Protein AF-A0A0C9UKP5-F1 (afdb_monomer_lite)

pLDDT: mean 80.02, std 19.42, range [29.5, 98.31]

Sequence (280 aa):
MIIPETIRKKFIAGWREHIPLTYLTDQNCARTAVDPEANHDLLTVSSSAGLITTTSKPLSAEGEANLSFREWCEAWKRLLRLIQDYSPAEYDIWSRHHNRIRDAEDCTTKWSLWLAYDIEIRRRSCTEPLDPSIFQVNIWNDLQPDFLIRQAMERLRSQYTSAPSSSSTLKRRHSPERRDLPNKRPREYTTSDEAERFRCFLCAGSNHSGRYCRNTKLSNGKPTYLRFAGPNKYADPQGRRYCFSFNGNGCQIKYGTCRQGLHKCSLCGGEHTAQVCKDF

Secondary structure (DSSP, 8-state):
----HHHHHHHHT-S-S---GGGGSHHHHHHHHH-GGGG-------TTSS----PPPPPP-TTGGG--HHHHHHHHHHHHHHHHHH-GGGHHHHHHHHHHHHT-TTTTTTHHHHHHHHHHHHHHHTTS---TTS--HHHHHHHHHHHHHHHHHHHHHHHHHT------------------------------S-------TTT--SSS-GGG---SB-TTSPBPSSEE-STT-EE-TT--BB-HHHHTT--S--SSEETTEE-S-TTT-SSS-TTT----

Foldseek 3Di:
DAAQPVVLVCLQVPVQAFDQLVSQFPVNRVVCVVPVPVPDADQDQDPPPPDRDRDGDDDDNPCSLVDDPVRSVSSLVVVLVSCCVRPVVCNVQSVLLVCCLVVPPCCVVQVSLSSQLVSVQSRCVSPDVDGSNDDPVVSSVVSVVVSVVVVVVVVVVVVVVPDDPPPDPDDDDDDDDDDDDDDPDDPPPDPDDDPLQPAALFARHRPDHVQPDPDQHHPVGHGGQWDDPDRSFTAGPVRFFEQVCLLNVNDPDQAAADPRGHNARRRPRHSHHSSPDPRD

Organism: Sphaerobolus stellatus (strain SS14) (NCBI:txid990650)

Structure (mmCIF, N/CA/C/O backbone):
data_AF-A0A0C9UKP5-F1
#
_entry.id   AF-A0A0C9UKP5-F1
#
loop_
_atom_site.group_PDB
_atom_site.id
_atom_site.type_symbol
_atom_site.label_atom_id
_atom_site.label_alt_id
_atom_site.label_comp_id
_atom_site.label_asym_id
_atom_site.label_entity_id
_atom_site.label_seq_id
_atom_site.pdbx_PDB_ins_code
_atom_site.Cartn_x
_atom_site.Cartn_y
_atom_site.Cartn_z
_atom_site.occupancy
_atom_site.B_iso_or_equiv
_atom_site.auth_seq_id
_atom_site.auth_comp_id
_atom_site.auth_asym_id
_atom_site.auth_atom_id
_atom_site.pdbx_PDB_model_num
ATOM 1 N N . MET A 1 1 ? -0.309 2.041 26.012 1.00 64.38 1 MET A N 1
ATOM 2 C CA . MET A 1 1 ? -0.108 2.344 24.578 1.00 64.38 1 MET A CA 1
ATOM 3 C C . MET A 1 1 ? -1.337 3.084 24.091 1.00 64.38 1 MET A C 1
ATOM 5 O O . MET A 1 1 ? -2.424 2.532 24.188 1.00 64.38 1 MET A O 1
ATOM 9 N N . ILE A 1 2 ? -1.185 4.338 23.672 1.00 83.88 2 ILE A N 1
ATOM 10 C CA . ILE A 1 2 ? -2.310 5.178 23.248 1.00 83.88 2 ILE A CA 1
ATOM 11 C C . ILE A 1 2 ? -2.589 4.893 21.770 1.00 83.88 2 ILE A C 1
ATOM 13 O O . ILE A 1 2 ? -1.658 4.832 20.968 1.00 83.88 2 ILE A O 1
ATOM 17 N N . ILE A 1 3 ? -3.862 4.685 21.447 1.00 87.50 3 ILE A N 1
ATOM 18 C CA . ILE A 1 3 ? -4.395 4.589 20.083 1.00 87.50 3 ILE A CA 1
ATOM 19 C C . ILE A 1 3 ? -5.492 5.658 19.974 1.00 87.50 3 ILE A C 1
ATOM 21 O O . ILE A 1 3 ? -6.251 5.795 20.940 1.00 87.50 3 ILE A O 1
ATOM 25 N N . PRO A 1 4 ? -5.595 6.416 18.871 1.00 87.19 4 PRO A N 1
ATOM 26 C CA . PRO A 1 4 ? -6.672 7.385 18.690 1.00 87.19 4 PRO A CA 1
ATOM 27 C C . PRO A 1 4 ? -8.065 6.741 18.738 1.00 87.19 4 PRO A C 1
ATOM 29 O O . PRO A 1 4 ? -8.290 5.669 18.172 1.00 87.19 4 PRO A O 1
ATOM 32 N N . GLU A 1 5 ? -9.019 7.414 19.383 1.00 85.06 5 GLU A N 1
ATOM 33 C CA . GLU A 1 5 ? -10.386 6.902 19.547 1.00 85.06 5 GLU A CA 1
ATOM 34 C C . GLU A 1 5 ? -11.126 6.754 18.211 1.00 85.06 5 GLU A C 1
ATOM 36 O O . GLU A 1 5 ? -11.880 5.804 18.012 1.00 85.06 5 GLU A O 1
ATOM 41 N N . THR A 1 6 ? -10.856 7.644 17.255 1.00 85.00 6 THR A N 1
ATOM 42 C CA . THR A 1 6 ? -11.395 7.570 15.889 1.00 85.00 6 THR A CA 1
ATOM 43 C C . THR A 1 6 ? -11.025 6.260 15.197 1.00 85.00 6 THR A C 1
ATOM 45 O O . THR A 1 6 ? -11.869 5.640 14.554 1.00 85.00 6 THR A O 1
ATOM 48 N N . ILE A 1 7 ? -9.790 5.791 15.386 1.00 89.81 7 ILE A N 1
ATOM 49 C CA . ILE A 1 7 ? -9.319 4.527 14.818 1.00 89.81 7 ILE A CA 1
ATOM 50 C C . ILE A 1 7 ? -9.954 3.334 15.537 1.00 89.81 7 ILE A C 1
ATOM 52 O O . ILE A 1 7 ? -10.409 2.402 14.876 1.00 89.81 7 ILE A O 1
ATOM 56 N N . ARG A 1 8 ? -10.065 3.377 16.874 1.00 90.25 8 ARG A N 1
ATOM 57 C CA . ARG A 1 8 ? -10.775 2.331 17.634 1.00 90.25 8 ARG A CA 1
ATOM 58 C C . ARG A 1 8 ? -12.219 2.171 17.167 1.00 90.25 8 ARG A C 1
ATOM 60 O O . ARG A 1 8 ? -12.642 1.050 16.906 1.00 90.25 8 ARG A O 1
ATOM 67 N N . LYS A 1 9 ? -12.951 3.273 16.979 1.00 88.88 9 LYS A N 1
ATOM 68 C CA . LYS A 1 9 ? -14.336 3.249 16.478 1.00 88.88 9 LYS A CA 1
ATOM 69 C C . LYS A 1 9 ? -14.462 2.575 15.109 1.00 88.88 9 LYS A C 1
ATOM 71 O O . LYS A 1 9 ? -15.404 1.816 14.904 1.00 88.88 9 LYS A O 1
ATOM 76 N N . LYS A 1 10 ? -13.503 2.795 14.201 1.00 89.69 10 LYS A N 1
ATOM 77 C CA . LYS A 1 10 ? -13.474 2.130 12.885 1.00 89.69 10 LYS A CA 1
ATOM 78 C C . LYS A 1 10 ? -13.254 0.616 12.998 1.00 89.69 10 LYS A C 1
ATOM 80 O O . LYS A 1 10 ? -13.884 -0.136 12.265 1.00 89.69 10 LYS A O 1
ATOM 85 N N . PHE A 1 11 ? -12.435 0.155 13.948 1.00 92.50 11 PHE A N 1
ATOM 86 C CA . PHE A 1 11 ? -12.277 -1.280 14.230 1.00 92.50 11 PHE A CA 1
ATOM 87 C C . PHE A 1 11 ? -13.524 -1.897 14.877 1.00 92.50 11 PHE A C 1
ATOM 89 O O . PHE A 1 11 ? -13.948 -2.974 14.467 1.00 92.50 11 PHE A O 1
ATOM 96 N N . ILE A 1 12 ? -14.156 -1.195 15.825 1.00 89.94 12 ILE A N 1
ATOM 97 C CA . ILE A 1 12 ? -15.410 -1.632 16.466 1.00 89.94 12 ILE A CA 1
ATOM 98 C C . ILE A 1 12 ? -16.537 -1.790 15.434 1.00 89.94 12 ILE A C 1
ATOM 100 O O . ILE A 1 12 ? -17.318 -2.733 15.514 1.00 89.94 12 ILE A O 1
ATOM 104 N N . ALA A 1 13 ? -16.604 -0.904 14.436 1.00 88.38 13 ALA A N 1
ATOM 105 C CA . ALA A 1 13 ? -17.580 -0.976 13.344 1.00 88.38 13 ALA A CA 1
ATOM 106 C C . ALA A 1 13 ? -17.302 -2.103 12.320 1.00 88.38 13 ALA A C 1
ATOM 108 O O . ALA A 1 13 ? -18.054 -2.272 11.356 1.00 88.38 13 ALA A O 1
ATOM 109 N N . GLY A 1 14 ? -16.235 -2.880 12.523 1.00 87.38 14 GLY A N 1
ATOM 110 C CA . GLY A 1 14 ? -15.692 -3.817 11.553 1.00 87.38 14 GLY A CA 1
ATOM 111 C C . GLY A 1 14 ? -14.749 -3.093 10.599 1.00 87.38 14 GLY A C 1
ATOM 112 O O . GLY A 1 14 ? -15.161 -2.201 9.858 1.00 87.38 14 GLY A O 1
ATOM 113 N N . TRP A 1 15 ? -13.476 -3.488 10.613 1.00 90.12 15 TRP A N 1
ATOM 114 C CA . TRP A 1 15 ? -12.423 -2.897 9.791 1.00 90.12 15 TRP A CA 1
ATOM 115 C C . TRP A 1 15 ? -12.701 -3.104 8.290 1.00 90.12 15 TRP A C 1
ATOM 117 O O . TRP A 1 15 ? -12.369 -4.129 7.705 1.00 90.12 15 TRP A O 1
ATOM 127 N N . ARG A 1 16 ? -13.364 -2.119 7.674 1.00 88.00 16 ARG A N 1
ATOM 128 C CA . ARG A 1 16 ? -13.861 -2.159 6.282 1.00 88.00 16 ARG A CA 1
ATOM 129 C C . ARG A 1 16 ? -13.244 -1.100 5.376 1.00 88.00 16 ARG A C 1
ATOM 131 O O . ARG A 1 16 ? -13.580 -1.014 4.201 1.00 88.00 16 ARG A O 1
ATOM 138 N N . GLU A 1 17 ? -12.369 -0.268 5.919 1.00 90.56 17 GLU A N 1
ATOM 139 C CA . GLU A 1 17 ? -11.703 0.795 5.179 1.00 90.56 17 GLU A CA 1
ATOM 140 C C . GLU A 1 17 ? -10.215 0.836 5.510 1.00 90.56 17 GLU A C 1
ATOM 142 O O . GLU A 1 17 ? -9.776 0.414 6.584 1.00 90.56 17 GLU A O 1
ATOM 147 N N . HIS A 1 18 ? -9.437 1.367 4.569 1.00 93.06 18 HIS A N 1
ATOM 148 C CA . HIS A 1 18 ? -8.004 1.536 4.752 1.00 93.06 18 HIS A CA 1
ATOM 149 C C . HIS A 1 18 ? -7.730 2.513 5.894 1.00 93.06 18 HIS A C 1
ATOM 151 O O . HIS A 1 18 ? -8.194 3.653 5.872 1.00 93.06 18 HIS A O 1
ATOM 157 N N . ILE A 1 19 ? -6.937 2.072 6.868 1.00 93.44 19 ILE A N 1
ATOM 158 C CA . ILE A 1 19 ? -6.460 2.906 7.970 1.00 93.44 19 ILE A CA 1
ATOM 159 C C . ILE A 1 19 ? -4.976 3.187 7.722 1.00 93.44 19 ILE A C 1
ATOM 161 O O . ILE A 1 19 ? -4.162 2.262 7.835 1.00 93.44 19 ILE A O 1
ATOM 165 N N . PRO A 1 20 ? -4.603 4.435 7.382 1.00 94.94 20 PRO A N 1
ATOM 166 C CA . PRO A 1 20 ? -3.211 4.790 7.168 1.00 94.94 20 PRO A CA 1
ATOM 167 C C . PRO A 1 20 ? -2.385 4.628 8.448 1.00 94.94 20 PRO A C 1
ATOM 169 O O . PRO A 1 20 ? -2.780 5.090 9.523 1.00 94.94 20 PRO A O 1
ATOM 172 N N . LEU A 1 21 ? -1.207 4.011 8.340 1.00 96.69 21 LEU A N 1
ATOM 173 C CA . LEU A 1 21 ? -0.323 3.769 9.488 1.00 96.69 21 LEU A CA 1
ATOM 174 C C . LEU A 1 21 ? 0.214 5.055 10.121 1.00 96.69 21 LEU A C 1
ATOM 176 O O . LEU A 1 21 ? 0.589 5.040 11.290 1.00 96.69 21 LEU A O 1
ATOM 180 N N . THR A 1 22 ? 0.194 6.174 9.394 1.00 94.69 22 THR A N 1
ATOM 181 C CA . THR A 1 22 ? 0.531 7.507 9.920 1.00 94.69 22 THR A CA 1
ATOM 182 C C . THR A 1 22 ? -0.290 7.862 11.156 1.00 94.69 22 THR A C 1
ATOM 184 O O . THR A 1 22 ? 0.234 8.498 12.066 1.00 94.69 22 THR A O 1
ATOM 187 N N . TYR A 1 23 ? -1.540 7.391 11.252 1.00 92.69 23 TYR A N 1
ATOM 188 C CA . TYR A 1 23 ? -2.383 7.621 12.426 1.00 92.69 23 TYR A CA 1
ATOM 189 C C . TYR A 1 23 ? -1.969 6.798 13.653 1.00 92.69 23 TYR A C 1
ATOM 191 O O . TYR A 1 23 ? -2.356 7.129 14.775 1.00 92.69 23 TYR A O 1
ATOM 199 N N . LEU A 1 24 ? -1.178 5.745 13.445 1.00 94.81 24 LEU A N 1
ATOM 200 C CA . LEU A 1 24 ? -0.725 4.800 14.462 1.00 94.81 24 LEU A CA 1
ATOM 201 C C . LEU A 1 24 ? 0.759 4.978 14.823 1.00 94.81 24 LEU A C 1
ATOM 203 O O . LEU A 1 24 ? 1.286 4.212 15.624 1.00 94.81 24 LEU A O 1
ATOM 207 N N . THR A 1 25 ? 1.447 5.985 14.289 1.00 95.19 25 THR A N 1
ATOM 208 C CA . THR A 1 25 ? 2.818 6.297 14.719 1.00 95.19 25 THR A CA 1
ATOM 209 C C . THR A 1 25 ? 2.839 6.855 16.141 1.00 95.19 25 THR A C 1
ATOM 211 O O . THR A 1 25 ? 1.837 7.388 16.634 1.00 95.19 25 THR A O 1
ATOM 214 N N . ASP A 1 26 ? 3.992 6.769 16.809 1.00 93.75 26 ASP A N 1
ATOM 215 C CA . ASP A 1 26 ? 4.182 7.350 18.143 1.00 93.75 26 ASP A CA 1
ATOM 216 C C . ASP A 1 26 ? 3.868 8.852 18.142 1.00 93.75 26 ASP A C 1
ATOM 218 O O . ASP A 1 26 ? 3.119 9.327 18.998 1.00 93.75 26 ASP A O 1
ATOM 222 N N . GLN A 1 27 ? 4.364 9.578 17.134 1.00 90.69 27 GLN A N 1
ATOM 223 C CA . GLN A 1 27 ? 4.155 11.017 16.986 1.00 90.69 27 GLN A CA 1
ATOM 224 C C . GLN A 1 27 ? 2.669 11.378 16.868 1.00 90.69 27 GLN A C 1
ATOM 226 O O . GLN A 1 27 ? 2.197 12.270 17.578 1.00 90.69 27 GLN A O 1
ATOM 231 N N . ASN A 1 28 ? 1.904 10.691 16.010 1.00 89.75 28 ASN A N 1
ATOM 232 C CA . ASN A 1 28 ? 0.486 11.010 15.849 1.00 89.75 28 ASN A CA 1
ATOM 233 C C . ASN A 1 28 ? -0.340 10.607 17.080 1.00 89.75 28 ASN A C 1
ATOM 235 O O . ASN A 1 28 ? -1.223 11.355 17.508 1.00 89.75 28 ASN A O 1
ATOM 239 N N . CYS A 1 29 ? -0.036 9.454 17.683 1.00 89.69 29 CYS A N 1
ATOM 240 C CA . CYS A 1 29 ? -0.690 9.017 18.915 1.00 89.69 29 CYS A CA 1
ATOM 241 C C . CYS A 1 29 ? -0.446 10.001 20.068 1.00 89.69 29 CYS A C 1
ATOM 243 O O . CYS A 1 29 ? -1.384 10.323 20.794 1.00 89.69 29 CYS A O 1
ATOM 245 N N . ALA A 1 30 ? 0.784 10.503 20.218 1.00 88.56 30 ALA A N 1
ATOM 246 C CA . ALA A 1 30 ? 1.122 11.501 21.228 1.00 88.56 30 ALA A CA 1
ATOM 247 C C . ALA A 1 30 ? 0.401 12.831 20.969 1.00 88.56 30 ALA A C 1
ATOM 249 O O . ALA A 1 30 ? -0.201 13.383 21.886 1.00 88.56 30 ALA A O 1
ATOM 250 N N . ARG A 1 31 ? 0.373 13.302 19.713 1.00 85.44 31 ARG A N 1
ATOM 251 C CA . ARG A 1 31 ? -0.353 14.524 19.332 1.00 85.44 31 ARG A CA 1
ATOM 252 C C . ARG A 1 31 ? -1.839 14.436 19.681 1.00 85.44 31 ARG A C 1
ATOM 254 O O . ARG A 1 31 ? -2.371 15.358 20.279 1.00 85.44 31 ARG A O 1
ATOM 261 N N . THR A 1 32 ? -2.478 13.309 19.373 1.00 82.56 32 THR A N 1
ATOM 262 C CA . THR A 1 32 ? -3.913 13.099 19.650 1.00 82.56 32 THR A CA 1
ATOM 263 C C . THR A 1 32 ? -4.219 12.972 21.143 1.00 82.56 32 THR A C 1
ATOM 265 O O . THR A 1 32 ? -5.337 13.232 21.571 1.00 82.56 32 THR A O 1
ATOM 268 N N . ALA A 1 33 ? -3.248 12.530 21.945 1.00 80.19 33 ALA A N 1
ATOM 269 C CA . ALA A 1 33 ? -3.410 12.459 23.394 1.00 80.19 33 ALA A CA 1
ATOM 270 C C . ALA A 1 33 ? -3.423 13.851 24.041 1.00 80.19 33 ALA A C 1
ATOM 272 O O . ALA A 1 33 ? -4.090 14.040 25.053 1.00 80.19 33 ALA A O 1
ATOM 273 N N . VAL A 1 34 ? -2.672 14.798 23.467 1.00 79.75 34 VAL A N 1
ATOM 274 C CA . VAL A 1 34 ? -2.590 16.189 23.939 1.00 79.75 34 VAL A CA 1
ATOM 275 C C . VAL A 1 34 ? -3.737 17.026 23.381 1.00 79.75 34 VAL A C 1
ATOM 277 O O . VAL A 1 34 ? -4.311 17.832 24.105 1.00 79.75 34 VAL A O 1
ATOM 280 N N . ASP A 1 35 ? -4.083 16.810 22.115 1.00 74.81 35 ASP A N 1
ATOM 281 C CA . ASP A 1 35 ? -5.159 17.502 21.418 1.00 74.81 35 ASP A CA 1
ATOM 282 C C . ASP A 1 35 ? -6.070 16.475 20.719 1.00 74.81 35 ASP A C 1
ATOM 284 O O . ASP A 1 35 ? -5.790 16.042 19.593 1.00 74.81 35 ASP A O 1
ATOM 288 N N . PRO A 1 36 ? -7.156 16.046 21.386 1.00 66.62 36 PRO A N 1
ATOM 289 C CA . PRO A 1 36 ? -8.135 15.143 20.794 1.00 66.62 36 PRO A CA 1
ATOM 290 C C . PRO A 1 36 ? -8.799 15.726 19.535 1.00 66.62 36 PRO A C 1
ATOM 292 O O . PRO A 1 36 ? -9.174 14.959 18.645 1.00 66.62 36 PRO A O 1
ATOM 295 N N . GLU A 1 37 ? -8.908 17.059 19.430 1.00 64.25 37 GLU A N 1
ATOM 296 C CA . GLU A 1 37 ? -9.522 17.791 18.310 1.00 64.25 37 GLU A CA 1
ATOM 297 C C . GLU A 1 37 ? -8.652 17.824 17.057 1.00 64.25 37 GLU A C 1
ATOM 299 O O . GLU A 1 37 ? -9.192 17.848 15.950 1.00 64.25 37 GLU A O 1
ATOM 304 N N . ALA A 1 38 ? -7.335 17.649 17.188 1.00 60.69 38 ALA A N 1
ATOM 305 C CA . ALA A 1 38 ? -6.414 17.542 16.053 1.00 60.69 38 ALA A CA 1
ATOM 306 C C . ALA A 1 38 ? -6.739 16.388 15.078 1.00 60.69 38 ALA A C 1
ATOM 308 O O . ALA A 1 38 ? -6.240 16.383 13.952 1.00 60.69 38 ALA A O 1
ATOM 309 N N . ASN A 1 39 ? -7.549 15.407 15.498 1.00 56.44 39 ASN A N 1
ATOM 310 C CA . ASN A 1 39 ? -8.034 14.300 14.665 1.00 56.44 39 ASN A CA 1
ATOM 311 C C . ASN A 1 39 ? -9.569 14.209 14.600 1.00 56.44 39 ASN A C 1
ATOM 313 O O . ASN A 1 39 ? -10.093 13.205 14.106 1.00 56.44 39 ASN A O 1
ATOM 317 N N . HIS A 1 40 ? -10.297 15.220 15.087 1.00 52.06 40 HIS A N 1
ATOM 318 C CA . HIS A 1 40 ? -11.747 15.250 14.957 1.00 52.06 40 HIS A CA 1
ATOM 319 C C . HIS A 1 40 ? -12.132 15.548 13.501 1.00 52.06 40 HIS A C 1
ATOM 321 O O . HIS A 1 40 ? -11.872 16.618 12.952 1.00 52.06 40 HIS A O 1
ATOM 327 N N . ASP A 1 41 ? -12.761 14.551 12.877 1.00 49.09 41 ASP A N 1
ATOM 328 C CA . ASP A 1 41 ? -13.491 14.689 11.624 1.00 49.09 41 ASP A CA 1
ATOM 329 C C . ASP A 1 41 ? -14.396 15.925 11.683 1.00 49.09 41 ASP A C 1
ATOM 331 O O . ASP A 1 41 ? -15.256 16.046 12.558 1.00 49.09 41 ASP A O 1
ATOM 335 N N . LEU A 1 42 ? -14.212 16.828 10.719 1.00 47.81 42 LEU A N 1
ATOM 336 C CA . LEU A 1 42 ? -15.143 17.911 10.432 1.00 47.81 42 LEU A CA 1
ATOM 337 C C . LEU A 1 42 ? -16.532 17.307 10.199 1.00 47.81 42 LEU A C 1
ATO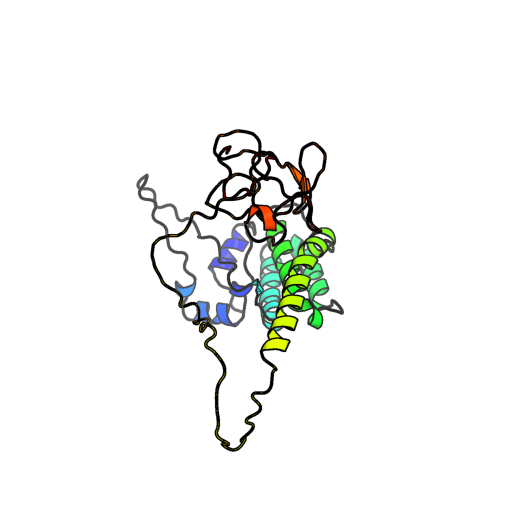M 339 O O . LEU A 1 42 ? -16.782 16.678 9.167 1.00 47.81 42 LEU A O 1
ATOM 343 N N . LEU A 1 43 ? -17.430 17.518 11.162 1.00 45.72 43 LEU A N 1
ATOM 344 C CA . LEU A 1 43 ? -18.862 17.302 11.004 1.00 45.72 43 LEU A CA 1
ATOM 345 C C . LEU A 1 43 ? -19.319 18.092 9.775 1.00 45.72 43 LEU A C 1
ATOM 347 O O . LEU A 1 43 ? -19.345 19.321 9.786 1.00 45.72 43 LEU A O 1
ATOM 351 N N . THR A 1 44 ? -19.659 17.398 8.694 1.00 42.38 44 THR A N 1
ATOM 352 C CA . THR A 1 44 ? -20.279 18.040 7.535 1.00 42.38 44 THR A CA 1
ATOM 353 C C . THR A 1 44 ? -21.785 18.000 7.731 1.00 42.38 44 THR A C 1
ATOM 355 O O . THR A 1 44 ? -22.425 16.961 7.609 1.00 42.38 44 THR A O 1
ATOM 358 N N . VAL A 1 45 ? -22.361 19.149 8.083 1.00 43.91 45 VAL A N 1
ATOM 359 C CA . VAL A 1 45 ? -23.813 19.323 8.146 1.00 43.91 45 VAL A CA 1
ATOM 360 C C . VAL A 1 45 ? -24.330 19.423 6.712 1.00 43.91 45 VAL A C 1
ATOM 362 O O . VAL A 1 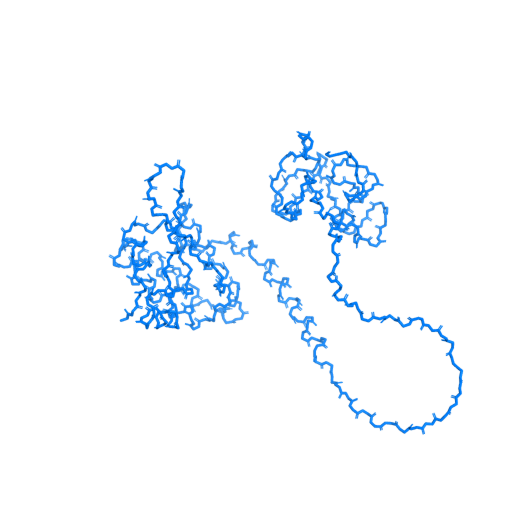45 ? -24.067 20.403 6.020 1.00 43.91 45 VAL A O 1
ATOM 365 N N . SER A 1 46 ? -25.052 18.405 6.245 1.00 43.06 46 SER A N 1
ATOM 366 C CA . SER A 1 46 ? -25.760 18.483 4.966 1.00 43.06 46 SER A CA 1
ATOM 367 C C . SER A 1 46 ? -27.116 19.160 5.186 1.00 43.06 46 SER A C 1
ATOM 369 O O . SER A 1 46 ? -28.012 18.593 5.807 1.00 43.06 46 SER A O 1
ATOM 371 N N . SER A 1 47 ? -27.279 20.395 4.703 1.00 46.75 47 SER A N 1
ATOM 372 C CA . SER A 1 47 ? -28.506 21.195 4.882 1.00 46.75 47 SER A CA 1
ATOM 373 C C . SER A 1 47 ? -29.697 20.747 4.020 1.00 46.75 47 SER A C 1
ATOM 375 O O . SER A 1 47 ? -30.709 21.438 3.982 1.00 46.75 47 SER A O 1
ATOM 377 N N . SER A 1 48 ? -29.620 19.613 3.319 1.00 47.09 48 SER A N 1
ATOM 378 C CA . SER A 1 48 ? -30.622 19.215 2.321 1.00 47.09 48 SER A CA 1
ATOM 379 C C . SER A 1 48 ? -31.871 18.508 2.870 1.00 47.09 48 SER A C 1
ATOM 381 O O . SER A 1 48 ? -32.776 18.234 2.089 1.00 47.09 48 SER A O 1
ATOM 383 N N . ALA A 1 49 ? -31.989 18.245 4.178 1.00 52.09 49 ALA A N 1
ATOM 384 C CA . ALA A 1 49 ? -33.198 17.610 4.733 1.00 52.09 49 ALA A CA 1
ATOM 385 C C . ALA A 1 49 ? -33.484 17.892 6.224 1.00 52.09 49 ALA A C 1
ATOM 387 O O . ALA A 1 49 ? -34.304 17.205 6.826 1.00 52.09 49 ALA A O 1
ATOM 388 N N . GLY A 1 50 ? -32.788 18.839 6.865 1.00 49.72 50 GLY A N 1
ATOM 389 C CA . GLY A 1 50 ? -32.906 19.043 8.321 1.00 49.72 50 GLY A CA 1
ATOM 390 C C . GLY A 1 50 ? -32.401 17.862 9.171 1.00 49.72 50 GLY A C 1
ATOM 391 O O . GLY A 1 50 ? -32.594 17.854 10.384 1.00 49.72 50 GLY A O 1
ATOM 392 N N . LEU A 1 51 ? -31.737 16.878 8.553 1.00 46.56 51 LEU A N 1
ATOM 393 C CA . LEU A 1 51 ? -31.188 15.698 9.212 1.00 46.56 51 LEU A CA 1
ATOM 394 C C . LEU A 1 51 ? -29.668 15.848 9.356 1.00 46.56 51 LEU A C 1
ATOM 396 O O . LEU A 1 51 ? -28.927 15.787 8.373 1.00 46.56 51 LEU A O 1
ATOM 400 N N . ILE A 1 52 ? -29.193 16.038 10.589 1.00 51.56 52 ILE A N 1
ATOM 401 C CA . ILE A 1 52 ? -27.760 16.017 10.900 1.00 51.56 52 ILE A CA 1
ATOM 402 C C . ILE A 1 52 ? -27.276 14.579 10.701 1.00 51.56 52 ILE A C 1
ATOM 404 O O . ILE A 1 52 ? -27.523 13.711 11.533 1.00 51.56 52 ILE A O 1
ATOM 408 N N . THR A 1 53 ? -26.616 14.317 9.574 1.00 44.97 53 THR A N 1
ATOM 409 C CA . THR A 1 53 ? -26.017 13.009 9.298 1.00 44.97 53 THR A CA 1
ATOM 410 C C . THR A 1 53 ? -24.523 13.099 9.570 1.00 44.97 53 THR A C 1
ATOM 412 O O . THR A 1 53 ? -23.798 13.802 8.872 1.00 44.97 53 THR A O 1
ATOM 415 N N . THR A 1 54 ? -24.056 12.403 10.603 1.00 48.09 54 THR A N 1
ATOM 416 C CA . THR A 1 54 ? -22.639 12.359 10.977 1.00 48.09 54 THR A CA 1
ATOM 417 C C . THR A 1 54 ? -21.895 11.386 10.064 1.00 48.09 54 THR A C 1
ATOM 419 O O . THR A 1 54 ? -21.767 10.205 10.378 1.00 48.09 54 THR A O 1
ATOM 422 N N . THR A 1 55 ? -21.414 11.849 8.912 1.00 48.78 55 THR A N 1
ATOM 423 C CA . THR A 1 55 ? -20.518 11.051 8.060 1.00 48.78 55 THR A CA 1
ATOM 424 C C . THR A 1 55 ? -19.061 11.282 8.458 1.00 48.78 55 THR A C 1
ATOM 426 O O . THR A 1 55 ? -18.562 12.399 8.341 1.00 48.78 55 THR A O 1
ATOM 429 N N . SER A 1 56 ? -18.380 10.229 8.929 1.00 58.50 56 SER A N 1
ATOM 430 C CA . SER A 1 56 ? -16.925 10.238 9.162 1.00 58.50 56 SER A CA 1
ATOM 431 C C . SER A 1 56 ? -16.197 10.483 7.840 1.00 58.50 56 SER A C 1
ATOM 433 O O . SER A 1 56 ? -16.526 9.868 6.822 1.00 58.50 56 SER A O 1
ATOM 435 N N . LYS A 1 57 ? -15.228 11.401 7.838 1.00 65.56 57 LYS A N 1
ATOM 436 C CA . LYS A 1 57 ? -14.420 11.705 6.655 1.00 65.56 57 LYS A CA 1
ATOM 437 C C . LYS A 1 57 ? -13.435 10.546 6.427 1.00 65.56 57 LYS A C 1
ATOM 439 O O . LYS A 1 57 ? -12.953 9.948 7.392 1.00 65.56 57 LYS A O 1
ATOM 444 N N . PRO A 1 58 ? -13.105 10.204 5.169 1.00 69.62 58 PRO A N 1
ATOM 445 C CA . PRO A 1 58 ? -12.030 9.257 4.900 1.00 69.62 58 PRO A CA 1
ATOM 446 C C . PRO A 1 58 ? -10.705 9.768 5.484 1.00 69.62 58 PRO A C 1
ATOM 448 O O . PRO A 1 58 ? -10.363 10.946 5.339 1.00 69.62 58 PRO A O 1
ATOM 451 N N . LEU A 1 59 ? -9.961 8.869 6.132 1.00 79.81 59 LEU A N 1
ATOM 452 C CA . LEU A 1 59 ? -8.642 9.164 6.693 1.00 79.81 59 LEU A CA 1
ATOM 453 C C . LEU A 1 59 ? -7.666 9.543 5.574 1.00 79.81 59 LEU A C 1
ATOM 455 O O . LEU A 1 59 ? -7.633 8.901 4.522 1.00 79.81 59 LEU A O 1
ATOM 459 N N . SER A 1 60 ? -6.848 10.573 5.799 1.00 82.81 60 SER A N 1
ATOM 460 C CA . SER A 1 60 ? -5.866 10.998 4.800 1.00 82.81 60 SER A CA 1
ATOM 461 C C . SER A 1 60 ? -4.716 9.996 4.726 1.00 82.81 60 SER A C 1
ATOM 463 O O . SER A 1 60 ? -4.030 9.760 5.716 1.00 82.81 60 SER A O 1
ATOM 465 N N . ALA A 1 61 ? -4.457 9.445 3.540 1.00 84.69 61 ALA A N 1
ATOM 466 C CA . ALA A 1 61 ? -3.279 8.608 3.285 1.00 84.69 61 ALA A CA 1
ATOM 467 C C . ALA A 1 61 ? -1.988 9.432 3.078 1.00 84.69 61 ALA A C 1
ATOM 469 O O . ALA A 1 61 ? -0.941 8.894 2.713 1.00 84.69 61 ALA A O 1
ATOM 470 N N . GLU A 1 62 ? -2.054 10.752 3.268 1.00 83.75 62 GLU A N 1
ATOM 471 C CA . GLU A 1 62 ? -0.912 11.642 3.099 1.00 83.75 62 GLU A CA 1
ATOM 472 C C . GLU A 1 62 ? 0.228 11.283 4.062 1.00 83.75 62 GLU A C 1
ATOM 474 O O . GLU A 1 62 ? 0.021 10.975 5.236 1.00 83.75 62 GLU A O 1
ATOM 479 N N . GLY A 1 63 ? 1.453 11.283 3.536 1.00 87.69 63 GLY A N 1
ATOM 480 C CA . GLY A 1 63 ? 2.657 10.940 4.291 1.00 87.69 63 GLY A CA 1
ATOM 481 C C . GLY A 1 63 ? 2.882 9.442 4.515 1.00 87.69 63 GLY A C 1
ATOM 482 O O . GLY A 1 63 ? 4.003 9.062 4.838 1.00 87.69 63 GLY A O 1
ATOM 483 N N . GLU A 1 64 ? 1.896 8.570 4.275 1.00 94.31 64 GLU A N 1
ATOM 484 C CA . GLU A 1 64 ? 2.039 7.130 4.543 1.00 94.31 64 GLU A CA 1
ATOM 485 C C . GLU A 1 64 ? 3.130 6.478 3.688 1.00 94.31 64 GLU A C 1
ATOM 487 O O . GLU A 1 64 ? 3.916 5.680 4.188 1.00 94.31 64 GLU A O 1
ATOM 492 N N . ALA A 1 65 ? 3.255 6.893 2.426 1.00 93.62 65 ALA A N 1
ATOM 493 C CA . ALA A 1 65 ? 4.307 6.425 1.521 1.00 93.62 65 ALA A CA 1
ATOM 494 C C . ALA A 1 65 ? 5.727 6.903 1.898 1.00 93.62 65 ALA A C 1
ATOM 496 O O . ALA A 1 65 ? 6.692 6.479 1.264 1.00 93.62 65 ALA A O 1
ATOM 497 N N . ASN A 1 66 ? 5.851 7.783 2.898 1.00 94.44 66 ASN A N 1
ATOM 498 C CA . ASN A 1 66 ? 7.115 8.352 3.367 1.00 94.44 66 ASN A CA 1
ATOM 499 C C . ASN A 1 66 ? 7.503 7.865 4.771 1.00 94.44 66 ASN A C 1
ATOM 501 O O . ASN A 1 66 ? 8.489 8.355 5.317 1.00 94.44 66 ASN A O 1
ATOM 505 N N . LEU A 1 67 ? 6.752 6.925 5.359 1.00 95.81 67 LEU A N 1
ATOM 506 C CA . LEU A 1 67 ? 7.095 6.357 6.661 1.00 95.81 67 LEU A CA 1
ATOM 507 C C . LEU A 1 67 ? 8.483 5.715 6.620 1.00 95.81 67 LEU A C 1
ATOM 509 O O . LEU A 1 67 ? 8.817 4.953 5.710 1.00 95.81 67 LEU A O 1
ATOM 513 N N . SER A 1 68 ? 9.290 5.981 7.638 1.00 96.94 68 SER A N 1
ATOM 514 C CA . SER A 1 68 ? 10.510 5.221 7.886 1.00 96.94 68 SER A CA 1
ATOM 515 C C . SER A 1 68 ? 10.180 3.797 8.347 1.00 96.94 68 SER A C 1
ATOM 517 O O . SER A 1 68 ? 9.104 3.524 8.883 1.00 96.94 68 SER A O 1
ATOM 519 N N . PHE A 1 69 ? 11.137 2.876 8.198 1.00 96.69 69 PHE A N 1
ATOM 520 C CA . PHE A 1 69 ? 11.004 1.502 8.699 1.00 96.69 69 PHE A CA 1
ATOM 521 C C . PHE A 1 69 ? 10.669 1.452 10.197 1.00 96.69 69 PHE A C 1
ATOM 523 O O . PHE A 1 69 ? 9.867 0.633 10.647 1.00 96.69 69 PHE A O 1
ATOM 530 N N . ARG A 1 70 ? 11.258 2.369 10.972 1.00 96.75 70 ARG A N 1
ATOM 531 C CA . ARG A 1 70 ? 11.007 2.493 12.406 1.00 96.75 70 ARG A CA 1
ATOM 532 C C . ARG A 1 70 ? 9.561 2.898 12.694 1.00 96.75 70 ARG A C 1
ATOM 534 O O . ARG A 1 70 ? 8.894 2.205 13.457 1.00 96.75 70 ARG A O 1
ATOM 541 N N . GLU A 1 71 ? 9.078 3.976 12.077 1.00 97.00 71 GLU A N 1
ATOM 542 C CA . GLU A 1 71 ? 7.698 4.448 12.270 1.00 97.00 71 GLU A CA 1
ATOM 543 C C . GLU A 1 71 ? 6.683 3.392 11.827 1.00 97.00 71 GLU A C 1
ATOM 545 O O . GLU A 1 71 ? 5.666 3.183 12.486 1.00 97.00 71 GLU A O 1
ATOM 550 N N . TRP A 1 72 ? 6.986 2.676 10.743 1.00 98.12 72 TRP A N 1
ATOM 551 C CA . TRP A 1 72 ? 6.181 1.551 10.285 1.00 98.12 72 TRP A CA 1
ATOM 552 C C . TRP A 1 72 ? 6.123 0.427 11.325 1.00 98.12 72 TRP A C 1
ATOM 554 O O . TRP A 1 72 ? 5.030 -0.041 11.633 1.00 98.12 72 TRP A O 1
ATOM 564 N N . CYS A 1 73 ? 7.249 0.042 11.938 1.00 96.88 73 CYS A N 1
ATOM 565 C CA . CYS A 1 73 ? 7.269 -0.967 13.004 1.00 96.88 73 CYS A CA 1
ATOM 566 C C . CYS A 1 73 ? 6.456 -0.527 14.236 1.00 96.88 73 CYS A C 1
ATOM 568 O O . CYS A 1 73 ? 5.739 -1.328 14.839 1.00 96.88 73 CYS A O 1
ATOM 570 N N . GLU A 1 74 ? 6.574 0.740 14.639 1.00 95.69 74 GLU A N 1
ATOM 571 C CA . GLU A 1 74 ? 5.811 1.324 15.753 1.00 95.69 74 GLU A CA 1
ATOM 572 C C . GLU A 1 74 ? 4.300 1.308 15.467 1.00 95.69 74 GLU A C 1
ATOM 574 O O . GLU A 1 74 ? 3.501 0.914 16.324 1.00 95.69 74 GLU A O 1
ATOM 579 N N . ALA A 1 75 ? 3.911 1.679 14.246 1.00 97.38 75 ALA A N 1
ATOM 580 C CA . ALA A 1 75 ? 2.526 1.672 13.797 1.00 97.38 75 ALA A CA 1
ATOM 581 C C . ALA A 1 75 ? 1.956 0.250 13.686 1.00 97.38 75 ALA A C 1
ATOM 583 O O . ALA A 1 75 ? 0.845 -0.009 14.154 1.00 97.38 75 ALA A O 1
ATOM 584 N N . TRP A 1 76 ? 2.731 -0.699 13.157 1.00 97.88 76 TRP A N 1
ATOM 585 C CA . TRP A 1 76 ? 2.323 -2.098 13.029 1.00 97.88 76 TRP A CA 1
ATOM 586 C C . TRP A 1 76 ? 2.098 -2.789 14.368 1.00 97.88 76 TRP A C 1
ATOM 588 O O . TRP A 1 76 ? 1.139 -3.544 14.507 1.00 97.88 76 TRP A O 1
ATOM 598 N N . LYS A 1 77 ? 2.905 -2.487 15.392 1.00 96.94 77 LYS A N 1
ATOM 599 C CA . LYS A 1 77 ? 2.660 -2.990 16.755 1.00 96.94 77 LYS A CA 1
ATOM 600 C C . LYS A 1 77 ? 1.275 -2.588 17.273 1.00 96.94 77 LYS A C 1
ATOM 602 O O . LYS A 1 77 ? 0.599 -3.393 17.911 1.00 96.94 77 LYS A O 1
ATOM 607 N N . ARG A 1 78 ? 0.835 -1.357 16.992 1.00 96.94 78 ARG A N 1
ATOM 608 C CA . ARG A 1 78 ? -0.513 -0.887 17.353 1.00 96.94 78 ARG A CA 1
ATOM 609 C C . ARG A 1 78 ? -1.590 -1.518 16.485 1.00 96.94 78 ARG A C 1
ATOM 611 O O . ARG A 1 78 ? -2.616 -1.922 17.025 1.00 96.94 78 ARG A O 1
ATOM 618 N N . LEU A 1 79 ? -1.349 -1.629 15.180 1.00 97.38 79 LEU A N 1
ATOM 619 C CA . LEU A 1 79 ? -2.288 -2.247 14.250 1.00 97.38 79 LEU A CA 1
ATOM 620 C C . LEU A 1 79 ? -2.552 -3.714 14.610 1.00 97.38 79 LEU A C 1
ATOM 622 O O . LEU A 1 79 ? -3.706 -4.105 14.733 1.00 97.38 79 LEU A O 1
ATOM 626 N N . LEU A 1 80 ? -1.509 -4.509 14.865 1.00 97.56 80 LEU A N 1
ATOM 627 C CA . LEU A 1 80 ? -1.660 -5.913 15.261 1.00 97.56 80 LEU A CA 1
ATOM 628 C C . LEU A 1 80 ? -2.437 -6.065 16.563 1.00 97.56 80 LEU A C 1
ATOM 630 O O . LEU A 1 80 ? -3.231 -6.990 16.680 1.00 97.56 80 LEU A O 1
ATOM 634 N N . ARG A 1 81 ? -2.259 -5.149 17.521 1.00 96.50 81 ARG A N 1
ATOM 635 C CA . ARG A 1 81 ? -3.064 -5.153 18.745 1.00 96.50 81 ARG A CA 1
ATOM 636 C C . ARG A 1 81 ? -4.537 -4.859 18.460 1.00 96.50 81 ARG A C 1
ATOM 638 O O . ARG A 1 81 ? -5.393 -5.544 18.995 1.00 96.50 81 ARG A O 1
ATOM 645 N N . LEU A 1 82 ? -4.838 -3.889 17.594 1.00 96.81 82 LEU A N 1
ATOM 646 C CA . LEU A 1 82 ? -6.220 -3.622 17.176 1.00 96.81 82 LEU A CA 1
ATOM 647 C C . LEU A 1 82 ? -6.848 -4.834 16.488 1.00 96.81 82 LEU A C 1
ATOM 649 O O . LEU A 1 82 ? -7.987 -5.183 16.779 1.00 96.81 82 LEU A O 1
ATOM 653 N N . ILE A 1 83 ? -6.098 -5.502 15.613 1.00 96.75 83 ILE A N 1
ATOM 654 C CA . ILE A 1 83 ? -6.559 -6.728 14.962 1.00 96.75 83 ILE A CA 1
ATOM 655 C C . ILE A 1 83 ? -6.788 -7.821 16.010 1.00 96.75 83 ILE A C 1
ATOM 657 O O . ILE A 1 83 ? -7.824 -8.468 15.986 1.00 96.75 83 ILE A O 1
ATOM 661 N N . GLN A 1 84 ? -5.879 -7.993 16.970 1.00 97.31 84 GLN A N 1
ATOM 662 C CA . GLN A 1 84 ? -6.035 -8.971 18.047 1.00 97.31 84 GLN A CA 1
ATOM 663 C C . GLN A 1 84 ? -7.293 -8.717 18.891 1.00 97.31 84 GLN A C 1
ATOM 665 O O . GLN A 1 84 ? -8.014 -9.660 19.204 1.00 97.31 84 GLN A O 1
ATOM 670 N N . ASP A 1 85 ? -7.563 -7.455 19.227 1.00 96.38 85 ASP A N 1
ATOM 671 C CA . ASP A 1 85 ? -8.667 -7.069 20.108 1.00 96.38 85 ASP A CA 1
ATOM 672 C C . ASP A 1 85 ? -10.037 -7.129 19.396 1.00 96.38 85 ASP A C 1
ATOM 674 O O . ASP A 1 85 ? -11.028 -7.525 20.007 1.00 96.38 85 ASP A O 1
ATOM 678 N N . TYR A 1 86 ? -10.116 -6.752 18.110 1.00 96.44 86 TYR A N 1
ATOM 679 C CA . TYR A 1 86 ? -11.394 -6.564 17.393 1.00 96.44 86 TYR A CA 1
ATOM 680 C C . TYR A 1 86 ? -11.622 -7.522 16.217 1.00 96.44 86 TYR A C 1
ATOM 682 O O . TYR A 1 86 ? -12.730 -7.613 15.690 1.00 96.44 86 TYR A O 1
ATOM 690 N N . SER A 1 87 ? -10.592 -8.219 15.748 1.00 94.88 87 SER A N 1
ATOM 691 C CA . SER A 1 87 ? -10.666 -9.159 14.621 1.00 94.88 87 SER A CA 1
ATOM 692 C C . SER A 1 87 ? -9.672 -10.316 14.810 1.00 94.88 87 SER A C 1
ATOM 694 O O . SER A 1 87 ? -8.820 -10.543 13.950 1.00 94.88 87 SER A O 1
ATOM 696 N N . PRO A 1 88 ? -9.747 -11.061 15.932 1.00 96.19 88 PRO A N 1
ATOM 697 C CA . PRO A 1 88 ? -8.715 -12.025 16.321 1.00 96.19 88 PRO A CA 1
ATOM 698 C C . PRO A 1 88 ? -8.479 -13.127 15.282 1.00 96.19 88 PRO A C 1
ATOM 700 O O . PRO A 1 88 ? -7.353 -13.596 15.144 1.00 96.19 88 PRO A O 1
ATOM 703 N N . ALA A 1 89 ? -9.504 -13.504 14.509 1.00 95.69 89 ALA A N 1
ATOM 704 C CA . ALA A 1 89 ? -9.382 -14.482 13.424 1.00 95.69 89 ALA A CA 1
ATOM 705 C C . ALA A 1 89 ? -8.407 -14.041 12.312 1.00 95.69 89 ALA A C 1
ATOM 707 O O . ALA A 1 89 ? -7.791 -14.880 11.661 1.00 95.69 89 ALA A O 1
ATOM 708 N N . GLU A 1 90 ? -8.228 -12.733 12.128 1.00 95.38 90 GLU A N 1
ATOM 709 C CA . GLU A 1 90 ? -7.348 -12.146 11.114 1.00 95.38 90 GLU A CA 1
ATOM 710 C C . GLU A 1 90 ? -5.912 -11.941 11.633 1.00 95.38 90 GLU A C 1
ATOM 712 O O . GLU A 1 90 ? -4.998 -11.640 10.861 1.00 95.38 90 GLU A O 1
ATOM 717 N N . TYR A 1 91 ? -5.678 -12.098 12.943 1.00 97.19 91 TYR A N 1
ATOM 718 C CA . TYR A 1 91 ? -4.402 -11.759 13.579 1.00 97.19 91 TYR A CA 1
ATOM 719 C C . TYR A 1 91 ? -3.220 -12.516 12.974 1.00 97.19 91 TYR A C 1
ATOM 721 O O . TYR A 1 91 ? -2.227 -11.901 12.582 1.00 97.19 91 TYR A O 1
ATOM 729 N N . ASP A 1 92 ? -3.326 -13.840 12.857 1.00 97.88 92 ASP A N 1
ATOM 730 C CA . ASP A 1 92 ? -2.229 -14.670 12.355 1.00 97.88 92 ASP A CA 1
ATOM 731 C C . ASP A 1 92 ? -1.872 -14.328 10.908 1.00 97.88 92 ASP A C 1
ATOM 733 O O . ASP A 1 92 ? -0.698 -14.329 10.526 1.00 97.88 92 ASP A O 1
ATOM 737 N N . ILE A 1 93 ? -2.884 -14.003 10.105 1.00 97.81 93 ILE A N 1
ATOM 738 C CA . ILE A 1 93 ? -2.737 -13.662 8.693 1.00 97.81 93 ILE A CA 1
ATOM 739 C C . ILE A 1 93 ? -1.951 -12.352 8.549 1.00 97.81 93 ILE A C 1
ATOM 741 O O . ILE A 1 93 ? -0.947 -12.296 7.829 1.00 97.81 93 ILE A O 1
ATOM 745 N N . TRP A 1 94 ? -2.341 -11.321 9.299 1.00 98.06 94 TRP A N 1
ATOM 746 C CA . TRP A 1 94 ? -1.663 -10.025 9.293 1.00 98.06 94 TRP A CA 1
ATOM 747 C C . TRP A 1 94 ? -0.298 -10.046 9.982 1.00 98.06 94 TRP A C 1
ATOM 749 O O . TRP A 1 94 ? 0.626 -9.368 9.534 1.00 98.06 94 TRP A O 1
ATOM 759 N N . SER A 1 95 ? -0.131 -10.861 11.024 1.00 98.19 95 SER A N 1
ATOM 760 C CA . SER A 1 95 ? 1.161 -11.080 11.680 1.00 98.19 95 SER A CA 1
ATOM 761 C C . SER A 1 95 ? 2.173 -11.696 10.708 1.00 98.19 95 SER A C 1
ATOM 763 O O . SER A 1 95 ? 3.306 -11.219 10.602 1.00 98.19 95 SER A O 1
ATOM 765 N N . ARG A 1 96 ? 1.757 -12.693 9.911 1.00 98.31 96 ARG A N 1
ATOM 766 C CA . ARG A 1 96 ? 2.595 -13.270 8.845 1.00 98.31 96 ARG A CA 1
ATOM 767 C C . ARG A 1 96 ? 2.966 -12.243 7.773 1.00 98.31 96 ARG A C 1
ATOM 769 O O . ARG A 1 96 ? 4.127 -12.207 7.366 1.00 98.31 96 ARG A O 1
ATOM 776 N N . HIS A 1 97 ? 2.024 -11.403 7.338 1.00 98.31 97 HIS A N 1
ATOM 777 C CA . HIS A 1 97 ? 2.295 -10.310 6.389 1.00 98.31 97 HIS A CA 1
ATOM 778 C C . HIS A 1 97 ? 3.346 -9.329 6.925 1.00 98.31 97 HIS A C 1
ATOM 780 O O . HIS A 1 97 ? 4.347 -9.071 6.258 1.00 98.31 97 HIS A O 1
ATOM 786 N N . HIS A 1 98 ? 3.164 -8.851 8.158 1.00 98.19 98 HIS A N 1
ATOM 787 C CA . HIS A 1 98 ? 4.116 -7.967 8.827 1.00 98.19 98 HIS A CA 1
ATOM 788 C C . HIS A 1 98 ? 5.512 -8.593 8.925 1.00 98.19 98 HIS A C 1
ATOM 790 O O . HIS A 1 98 ? 6.501 -7.967 8.542 1.00 98.19 98 HIS A O 1
ATOM 796 N N . ASN A 1 99 ? 5.602 -9.840 9.398 1.00 97.94 99 ASN A N 1
ATOM 797 C CA . ASN A 1 99 ? 6.886 -10.519 9.564 1.00 97.94 99 ASN A CA 1
ATOM 798 C C . ASN A 1 99 ? 7.595 -10.716 8.219 1.00 97.94 99 ASN A C 1
ATOM 800 O O . ASN A 1 99 ? 8.791 -10.474 8.136 1.00 97.94 99 ASN A O 1
ATOM 804 N N . ARG A 1 100 ? 6.865 -11.043 7.141 1.00 98.06 100 ARG A N 1
ATOM 805 C CA . ARG A 1 100 ? 7.446 -11.134 5.792 1.00 98.06 100 ARG A CA 1
ATOM 806 C C . ARG A 1 100 ? 8.151 -9.849 5.378 1.00 98.06 100 ARG A C 1
ATOM 808 O O . ARG A 1 100 ? 9.247 -9.918 4.840 1.00 98.06 100 ARG A O 1
ATOM 815 N N . ILE A 1 101 ? 7.513 -8.699 5.583 1.00 97.94 101 ILE A N 1
ATOM 816 C CA . ILE A 1 101 ? 8.092 -7.408 5.193 1.00 97.94 101 ILE A CA 1
ATOM 817 C C . ILE A 1 101 ? 9.286 -7.075 6.088 1.00 97.94 101 ILE A C 1
ATOM 819 O O . ILE A 1 101 ? 10.341 -6.680 5.594 1.00 97.94 101 ILE A O 1
ATOM 823 N N . ARG A 1 102 ? 9.123 -7.243 7.405 1.00 97.38 102 ARG A N 1
ATOM 824 C CA . ARG A 1 102 ? 10.164 -6.961 8.399 1.00 97.38 102 ARG A CA 1
ATOM 825 C C . ARG A 1 102 ? 11.425 -7.788 8.153 1.00 97.38 102 ARG A C 1
ATOM 827 O O . ARG A 1 102 ? 12.523 -7.252 8.252 1.00 97.38 102 ARG A O 1
ATOM 834 N N . ASP A 1 103 ? 11.246 -9.065 7.834 1.00 96.50 103 ASP A N 1
ATOM 835 C CA . ASP A 1 103 ? 12.321 -10.052 7.736 1.00 96.50 103 ASP A CA 1
ATOM 836 C C . ASP A 1 103 ? 12.820 -10.239 6.290 1.00 96.50 103 ASP A C 1
ATOM 838 O O . ASP A 1 103 ? 13.648 -11.112 6.033 1.00 96.50 103 ASP A O 1
ATOM 842 N N . ALA A 1 104 ? 12.339 -9.439 5.329 1.00 96.44 104 ALA A N 1
ATOM 843 C CA . ALA A 1 104 ? 12.801 -9.521 3.948 1.00 96.44 104 ALA A CA 1
ATOM 844 C C . ALA A 1 104 ? 14.277 -9.108 3.833 1.00 96.44 104 ALA A C 1
ATOM 846 O O . ALA A 1 104 ? 14.674 -8.036 4.293 1.00 96.44 104 ALA A O 1
ATOM 847 N N . GLU A 1 105 ? 15.082 -9.923 3.148 1.00 95.44 105 GLU A N 1
ATOM 848 C CA . GLU A 1 105 ? 16.533 -9.712 3.012 1.00 95.44 105 GLU A CA 1
ATOM 849 C C . GLU A 1 105 ? 16.890 -8.348 2.405 1.00 95.44 105 GLU A C 1
ATOM 851 O O . GLU A 1 105 ? 17.881 -7.720 2.779 1.00 95.44 105 GLU A O 1
ATOM 856 N N . ASP A 1 106 ? 16.066 -7.858 1.479 1.00 94.38 106 ASP A N 1
ATOM 857 C CA . ASP A 1 106 ? 16.277 -6.593 0.785 1.00 94.38 106 ASP A CA 1
ATOM 858 C C . ASP A 1 106 ? 15.468 -5.426 1.373 1.00 94.38 106 ASP A C 1
ATOM 860 O O . ASP A 1 106 ? 15.483 -4.337 0.786 1.00 94.38 106 ASP A O 1
ATOM 864 N N . CYS A 1 107 ? 14.826 -5.611 2.538 1.00 93.19 107 CYS A N 1
ATOM 865 C CA . CYS A 1 107 ? 13.935 -4.633 3.172 1.00 93.19 107 CYS A CA 1
ATOM 866 C C . CYS A 1 107 ? 14.584 -3.251 3.287 1.00 93.19 107 CYS A C 1
ATOM 868 O O . CYS A 1 107 ? 14.036 -2.261 2.806 1.00 93.19 107 CYS A O 1
ATOM 870 N N . THR A 1 108 ? 15.812 -3.186 3.806 1.00 90.50 108 THR A N 1
ATOM 871 C CA . THR A 1 108 ? 16.565 -1.932 3.958 1.00 90.50 108 THR A CA 1
ATOM 872 C C . THR A 1 108 ? 16.839 -1.248 2.616 1.00 90.50 108 THR A C 1
ATOM 874 O O . THR A 1 108 ? 16.737 -0.029 2.498 1.00 90.50 108 THR A O 1
ATOM 877 N N . THR A 1 109 ? 17.173 -2.019 1.578 1.00 92.50 109 THR A N 1
ATOM 878 C CA . THR A 1 109 ? 17.557 -1.470 0.263 1.00 92.50 109 THR A CA 1
ATOM 879 C C . THR A 1 109 ? 16.362 -1.098 -0.615 1.00 92.50 109 THR A C 1
ATOM 881 O O . THR A 1 109 ? 16.478 -0.231 -1.484 1.00 92.50 109 THR A O 1
ATOM 884 N N . LYS A 1 110 ? 15.208 -1.735 -0.392 1.00 95.12 110 LYS A N 1
ATOM 885 C CA . LYS A 1 110 ? 13.970 -1.541 -1.158 1.00 95.12 110 LYS A CA 1
ATOM 886 C C . LYS A 1 110 ? 12.810 -1.097 -0.272 1.00 95.12 110 LYS A C 1
ATOM 888 O O . LYS A 1 110 ? 11.655 -1.373 -0.590 1.00 95.12 110 LYS A O 1
ATOM 893 N N . TRP A 1 111 ? 13.103 -0.380 0.811 1.00 95.62 111 TRP A N 1
ATOM 894 C CA . TRP A 1 111 ? 12.107 -0.025 1.822 1.00 95.62 111 TRP A CA 1
ATOM 895 C C . TRP A 1 111 ? 10.872 0.660 1.229 1.00 95.62 111 TRP A C 1
ATOM 897 O O . TRP A 1 111 ? 9.747 0.259 1.500 1.00 95.62 111 TRP A O 1
ATOM 907 N N . SER A 1 112 ? 11.060 1.634 0.337 1.00 95.38 112 SER A N 1
ATOM 908 C CA . SER A 1 112 ? 9.933 2.344 -0.280 1.00 95.38 112 SER A CA 1
ATOM 909 C C . SER A 1 112 ? 9.068 1.467 -1.195 1.00 95.38 112 SER A C 1
ATOM 911 O O . SER A 1 112 ? 7.890 1.771 -1.378 1.00 95.38 112 SER A O 1
ATOM 913 N N . LEU A 1 113 ? 9.609 0.375 -1.749 1.00 96.81 113 LEU A N 1
ATOM 914 C CA . LEU A 1 113 ? 8.826 -0.622 -2.486 1.00 96.81 113 LEU A CA 1
ATOM 915 C C . LEU A 1 113 ? 8.047 -1.525 -1.527 1.00 96.81 113 LEU A C 1
ATOM 917 O O . LEU A 1 113 ? 6.855 -1.734 -1.734 1.00 96.81 113 LEU A O 1
ATOM 921 N N . TRP A 1 114 ? 8.691 -2.002 -0.461 1.00 98.06 114 TRP A N 1
ATOM 922 C CA . TRP A 1 114 ? 8.042 -2.799 0.583 1.00 98.06 114 TRP A CA 1
ATOM 923 C C . TRP A 1 114 ? 6.913 -2.044 1.286 1.00 98.06 114 TRP A C 1
ATOM 925 O O . TRP A 1 114 ? 5.837 -2.599 1.488 1.00 98.06 114 TRP A O 1
ATOM 935 N N . LEU A 1 115 ? 7.118 -0.762 1.577 1.00 97.75 115 LEU A N 1
ATOM 936 C CA . LEU A 1 115 ? 6.095 0.113 2.135 1.00 97.75 115 LEU A CA 1
ATOM 937 C C . LEU A 1 115 ? 4.936 0.335 1.154 1.00 97.75 115 LEU A C 1
ATOM 939 O O . LEU A 1 115 ? 3.777 0.270 1.548 1.00 97.75 115 LEU A O 1
ATOM 943 N N . ALA A 1 116 ? 5.222 0.551 -0.135 1.00 96.75 116 ALA A N 1
ATOM 944 C CA . ALA A 1 116 ? 4.170 0.661 -1.146 1.00 96.75 116 ALA A CA 1
ATOM 945 C C . ALA A 1 116 ? 3.362 -0.642 -1.277 1.00 96.75 116 ALA A C 1
ATOM 947 O O . ALA A 1 116 ? 2.140 -0.596 -1.409 1.00 96.75 116 ALA A O 1
ATOM 948 N N . TYR A 1 117 ? 4.036 -1.792 -1.200 1.00 98.25 117 TYR A N 1
ATOM 949 C CA . TYR A 1 117 ? 3.398 -3.105 -1.179 1.00 98.25 117 TYR A CA 1
ATOM 950 C C . TYR A 1 117 ? 2.499 -3.268 0.052 1.00 98.25 117 TYR A C 1
ATOM 952 O O . TYR A 1 117 ? 1.338 -3.639 -0.091 1.00 98.25 117 TYR A O 1
ATOM 960 N N . ASP A 1 118 ? 2.990 -2.918 1.243 1.00 98.31 118 ASP A N 1
ATOM 961 C CA . ASP A 1 118 ? 2.211 -2.945 2.483 1.00 98.31 118 ASP A CA 1
ATOM 962 C C . ASP A 1 118 ? 0.912 -2.133 2.394 1.00 98.31 118 ASP A C 1
ATOM 964 O O . ASP A 1 118 ? -0.169 -2.633 2.713 1.00 98.31 118 ASP A O 1
ATOM 968 N N . ILE A 1 119 ? 1.026 -0.882 1.936 1.00 97.06 119 ILE A N 1
ATOM 969 C CA . ILE A 1 119 ? -0.106 0.036 1.777 1.00 97.06 119 ILE A CA 1
ATOM 970 C C . ILE A 1 119 ? -1.140 -0.568 0.828 1.00 97.06 119 ILE A C 1
ATOM 972 O O . ILE A 1 119 ? -2.332 -0.560 1.130 1.00 97.06 119 ILE A O 1
ATOM 976 N N . GLU A 1 120 ? -0.697 -1.115 -0.303 1.00 96.88 120 GLU A N 1
ATOM 977 C CA . GLU A 1 120 ? -1.605 -1.649 -1.313 1.00 96.88 120 GLU A CA 1
ATOM 978 C C . GLU A 1 120 ? -2.312 -2.928 -0.845 1.00 96.88 120 GLU A C 1
ATOM 980 O O . GLU A 1 120 ? -3.504 -3.087 -1.111 1.00 96.88 120 GLU A O 1
ATOM 985 N N . ILE A 1 121 ? -1.624 -3.801 -0.099 1.00 97.75 121 ILE A N 1
ATOM 986 C CA . ILE A 1 121 ? -2.239 -4.986 0.518 1.00 97.75 121 ILE A CA 1
ATOM 987 C C . ILE A 1 121 ? -3.311 -4.567 1.523 1.00 97.75 121 ILE A C 1
ATOM 989 O O . ILE A 1 121 ? -4.462 -4.976 1.376 1.00 97.75 121 ILE A O 1
ATOM 993 N N . ARG A 1 122 ? -2.978 -3.691 2.483 1.00 96.81 122 ARG A N 1
ATOM 994 C CA . ARG A 1 122 ? -3.949 -3.180 3.469 1.00 96.81 122 ARG A CA 1
ATOM 995 C C . ARG A 1 122 ? -5.153 -2.523 2.811 1.00 96.81 122 ARG A C 1
ATOM 997 O O . ARG A 1 122 ? -6.283 -2.794 3.205 1.00 96.81 122 ARG A O 1
ATOM 1004 N N . ARG A 1 123 ? -4.928 -1.727 1.766 1.00 95.25 123 ARG A N 1
ATOM 1005 C CA . ARG A 1 123 ? -6.002 -1.053 1.036 1.00 95.25 123 ARG A CA 1
ATOM 1006 C C . ARG A 1 123 ? -6.923 -2.040 0.316 1.00 95.25 123 ARG A C 1
ATOM 1008 O O . ARG A 1 123 ? -8.138 -1.861 0.360 1.00 95.25 123 ARG A O 1
ATOM 1015 N N . ARG A 1 124 ? -6.373 -3.051 -0.369 1.00 95.12 124 ARG A N 1
ATOM 1016 C CA . ARG A 1 124 ? -7.174 -4.029 -1.130 1.00 95.12 124 ARG A CA 1
ATOM 1017 C C . ARG A 1 124 ? -7.910 -5.012 -0.237 1.00 95.12 124 ARG A C 1
ATOM 1019 O O . ARG A 1 124 ? -9.053 -5.319 -0.549 1.00 95.12 124 ARG A O 1
ATOM 1026 N N . SER A 1 125 ? -7.324 -5.443 0.879 1.00 94.75 125 SER A N 1
ATOM 1027 C CA . SER A 1 125 ? -7.978 -6.362 1.823 1.00 94.75 125 SER A CA 1
ATOM 1028 C C . SER A 1 125 ? -9.283 -5.818 2.411 1.00 94.75 125 SER A C 1
ATOM 1030 O O . SER A 1 125 ? -10.123 -6.595 2.847 1.00 94.75 125 SER A O 1
ATOM 1032 N N . CYS A 1 126 ? -9.498 -4.500 2.389 1.00 91.06 126 CYS A N 1
ATOM 1033 C CA . CYS A 1 126 ? -10.765 -3.900 2.807 1.00 91.06 126 CYS A CA 1
ATOM 1034 C C . CYS A 1 126 ? -11.907 -4.081 1.788 1.00 91.06 126 CYS A C 1
ATOM 1036 O O . CYS A 1 126 ? -13.072 -3.930 2.149 1.00 91.06 126 CYS A O 1
ATOM 1038 N N . THR A 1 127 ? -11.600 -4.361 0.518 1.00 89.75 127 THR A N 1
ATOM 1039 C CA . THR A 1 127 ? -12.587 -4.383 -0.580 1.00 89.75 127 THR A CA 1
ATOM 1040 C C . THR A 1 127 ? -12.578 -5.665 -1.405 1.00 89.75 127 THR A C 1
ATOM 1042 O O . THR A 1 127 ? -13.561 -5.970 -2.075 1.00 89.75 127 THR A O 1
ATOM 1045 N N . GLU A 1 128 ? -11.470 -6.397 -1.399 1.00 91.00 128 GLU A N 1
ATOM 1046 C CA . GLU A 1 128 ? -11.233 -7.588 -2.208 1.00 91.00 128 GLU A CA 1
ATOM 1047 C C . GLU A 1 128 ? -10.966 -8.788 -1.285 1.00 91.00 128 GLU A C 1
ATOM 1049 O O . GLU A 1 128 ? -10.282 -8.629 -0.271 1.00 91.00 128 GLU A O 1
ATOM 1054 N N . PRO A 1 129 ? -11.454 -9.997 -1.626 1.00 89.06 129 PRO A N 1
ATOM 1055 C CA . PRO A 1 129 ? -11.103 -11.218 -0.910 1.00 89.06 129 PRO A CA 1
ATOM 1056 C C . PRO A 1 129 ? -9.649 -11.587 -1.232 1.00 89.06 129 PRO A C 1
ATOM 1058 O O . PRO A 1 129 ? -9.359 -12.327 -2.172 1.00 89.06 129 PRO A O 1
ATOM 1061 N N . LEU A 1 130 ? -8.727 -11.008 -0.470 1.00 93.62 130 LEU A N 1
ATOM 1062 C CA . LEU A 1 130 ? -7.286 -11.182 -0.598 1.00 93.62 130 LEU A CA 1
ATOM 1063 C C . LEU A 1 130 ? -6.736 -11.711 0.722 1.00 93.62 130 LEU A C 1
ATOM 1065 O O . LEU A 1 130 ? -7.122 -11.205 1.768 1.00 93.62 130 LEU A O 1
ATOM 1069 N N . ASP A 1 131 ? -5.825 -12.686 0.663 1.00 95.12 131 ASP A N 1
ATOM 1070 C CA . ASP A 1 131 ? -5.102 -13.219 1.825 1.00 95.12 131 ASP A CA 1
ATOM 1071 C C . ASP A 1 131 ? -3.740 -12.499 1.972 1.00 95.12 131 ASP A C 1
ATOM 1073 O O . ASP A 1 131 ? -2.818 -12.770 1.188 1.00 95.12 131 ASP A O 1
ATOM 1077 N N . PRO A 1 132 ? -3.577 -11.581 2.951 1.00 96.44 132 PRO A N 1
ATOM 1078 C CA . PRO A 1 132 ? -2.306 -10.908 3.240 1.00 96.44 132 PRO A CA 1
ATOM 1079 C C . PRO A 1 132 ? -1.180 -11.866 3.632 1.00 96.44 132 PRO A C 1
ATOM 1081 O O . PRO A 1 132 ? 0.006 -11.571 3.452 1.00 96.44 132 PRO A O 1
ATOM 1084 N N . SER A 1 133 ? -1.517 -13.035 4.180 1.00 95.94 133 SER A N 1
ATOM 1085 C CA . SER A 1 133 ? -0.516 -14.003 4.613 1.00 95.94 133 SER A CA 1
ATOM 1086 C C . SER A 1 133 ? 0.200 -14.668 3.447 1.00 95.94 133 SER A C 1
ATOM 1088 O O . SER A 1 133 ? 1.235 -15.288 3.672 1.00 95.94 133 SER A O 1
ATOM 1090 N N . ILE A 1 134 ? -0.261 -14.475 2.210 1.00 96.00 134 ILE A N 1
ATOM 1091 C CA . ILE A 1 134 ? 0.390 -14.933 0.983 1.00 96.00 134 ILE A CA 1
ATOM 1092 C C . ILE A 1 134 ? 1.076 -13.747 0.303 1.00 96.00 134 ILE A C 1
ATOM 1094 O O . ILE A 1 134 ? 0.547 -12.639 0.244 1.00 96.00 134 ILE A O 1
ATOM 1098 N N . PHE A 1 135 ? 2.284 -13.970 -0.218 1.00 96.38 135 PHE A N 1
ATOM 1099 C CA . PHE A 1 135 ? 2.975 -12.944 -0.992 1.00 96.38 135 PHE A CA 1
ATOM 1100 C C . PHE A 1 135 ? 2.302 -12.753 -2.354 1.00 96.38 135 PHE A C 1
ATOM 1102 O O . PHE A 1 135 ? 2.287 -13.654 -3.194 1.00 96.38 135 PHE A O 1
ATOM 1109 N N . GLN A 1 136 ? 1.769 -11.558 -2.584 1.00 96.94 136 GLN A N 1
ATOM 1110 C CA . GLN A 1 136 ? 1.015 -11.224 -3.783 1.00 96.94 136 GLN A CA 1
ATOM 1111 C C . GLN A 1 136 ? 1.964 -10.732 -4.875 1.00 96.94 136 GLN A C 1
ATOM 1113 O O . GLN A 1 136 ? 2.109 -9.532 -5.117 1.00 96.94 136 GLN A O 1
ATOM 1118 N N . VAL A 1 137 ? 2.616 -11.682 -5.550 1.00 95.06 137 VAL A N 1
ATOM 1119 C CA . VAL A 1 137 ? 3.647 -11.409 -6.567 1.00 95.06 137 VAL A CA 1
ATOM 1120 C C . VAL A 1 137 ? 3.169 -10.463 -7.674 1.00 95.06 137 VAL A C 1
ATOM 1122 O O . VAL A 1 137 ? 3.937 -9.634 -8.151 1.00 95.06 137 VAL A O 1
ATOM 1125 N N . ASN A 1 138 ? 1.889 -10.525 -8.046 1.00 95.00 138 ASN A N 1
ATOM 1126 C CA . ASN A 1 138 ? 1.319 -9.644 -9.067 1.00 95.00 138 ASN A CA 1
ATOM 1127 C C . ASN A 1 138 ? 1.296 -8.182 -8.602 1.00 95.00 138 ASN A C 1
ATOM 1129 O O . ASN A 1 138 ? 1.737 -7.304 -9.335 1.00 95.00 138 ASN A O 1
ATOM 1133 N N . ILE A 1 139 ? 0.864 -7.933 -7.360 1.00 95.62 139 ILE A N 1
ATOM 1134 C CA . ILE A 1 139 ? 0.856 -6.586 -6.771 1.00 95.62 139 ILE A CA 1
ATOM 1135 C C . ILE A 1 139 ? 2.288 -6.061 -6.663 1.00 95.62 139 ILE A C 1
ATOM 1137 O O . ILE A 1 139 ? 2.561 -4.922 -7.027 1.00 95.62 139 ILE A O 1
ATOM 1141 N N . TRP A 1 140 ? 3.220 -6.903 -6.215 1.00 96.12 140 TRP A N 1
ATOM 1142 C CA . TRP A 1 140 ? 4.634 -6.543 -6.155 1.00 96.12 140 TRP A CA 1
ATOM 1143 C C . TRP A 1 140 ? 5.197 -6.136 -7.525 1.00 96.12 140 TRP A C 1
ATOM 1145 O O . TRP A 1 140 ? 5.798 -5.068 -7.667 1.00 96.12 140 TRP A O 1
ATOM 1155 N N . ASN A 1 141 ? 4.964 -6.962 -8.547 1.00 94.38 141 ASN A N 1
ATOM 1156 C CA . ASN A 1 141 ? 5.438 -6.720 -9.907 1.00 94.38 141 ASN A CA 1
ATOM 1157 C C . ASN A 1 141 ? 4.822 -5.459 -10.524 1.00 94.38 141 ASN A C 1
ATOM 1159 O O . ASN A 1 141 ? 5.501 -4.766 -11.277 1.00 94.38 141 ASN A O 1
ATOM 1163 N N . ASP A 1 142 ? 3.574 -5.130 -10.188 1.00 93.69 142 ASP A N 1
ATOM 1164 C CA . ASP A 1 142 ? 2.919 -3.899 -10.642 1.00 93.69 142 ASP A CA 1
ATOM 1165 C C . ASP A 1 142 ? 3.555 -2.639 -10.027 1.00 93.69 142 ASP A C 1
ATOM 1167 O O . ASP A 1 142 ? 3.616 -1.592 -10.676 1.00 93.69 142 ASP A O 1
ATOM 1171 N N . LEU A 1 143 ? 4.071 -2.731 -8.796 1.00 93.62 143 LEU A N 1
ATOM 1172 C CA . LEU A 1 143 ? 4.708 -1.617 -8.081 1.00 93.62 143 LEU A CA 1
ATOM 1173 C C . LEU A 1 143 ? 6.177 -1.403 -8.479 1.00 93.62 143 LEU A C 1
ATOM 1175 O O . LEU A 1 143 ? 6.700 -0.284 -8.405 1.00 93.62 143 LEU A O 1
ATOM 1179 N N . GLN A 1 144 ? 6.858 -2.465 -8.910 1.00 92.44 144 GLN A N 1
ATOM 1180 C CA . GLN A 1 144 ? 8.291 -2.452 -9.195 1.00 92.44 144 GLN A CA 1
ATOM 1181 C C . GLN A 1 144 ? 8.716 -1.433 -10.280 1.00 92.44 144 GLN A C 1
ATOM 1183 O O . GLN A 1 144 ? 9.719 -0.746 -10.063 1.00 92.44 144 GLN A O 1
ATOM 1188 N N . PRO A 1 145 ? 7.993 -1.244 -11.406 1.00 91.44 145 PRO A N 1
ATOM 1189 C CA . PRO A 1 145 ? 8.344 -0.241 -12.412 1.00 91.44 145 PRO A CA 1
ATOM 1190 C C . PRO A 1 145 ? 8.397 1.182 -11.851 1.00 91.44 145 PRO A C 1
ATOM 1192 O O . PRO A 1 145 ? 9.356 1.909 -12.106 1.00 91.44 145 PRO A O 1
ATOM 1195 N N . ASP A 1 146 ? 7.404 1.572 -11.049 1.00 87.19 146 ASP A N 1
ATOM 1196 C CA . ASP A 1 146 ? 7.349 2.913 -10.460 1.00 87.19 146 ASP A CA 1
ATOM 1197 C C . ASP A 1 146 ? 8.440 3.120 -9.403 1.00 87.19 146 ASP A C 1
ATOM 1199 O O . ASP A 1 146 ? 8.961 4.229 -9.254 1.00 87.19 146 ASP A O 1
ATOM 1203 N N . PHE A 1 147 ? 8.826 2.067 -8.680 1.00 88.94 147 PHE A N 1
ATOM 1204 C CA . PHE A 1 147 ? 9.992 2.103 -7.798 1.00 88.94 147 PHE A CA 1
ATOM 1205 C C . PHE A 1 147 ? 11.297 2.293 -8.584 1.00 88.94 147 PHE A C 1
ATOM 1207 O O . PHE A 1 147 ? 12.082 3.183 -8.257 1.00 88.94 147 PHE A O 1
ATOM 1214 N N . LEU A 1 148 ? 11.514 1.516 -9.650 1.00 88.75 148 LEU A N 1
ATOM 1215 C CA . LEU A 1 148 ? 12.730 1.601 -10.466 1.00 88.75 148 LEU A CA 1
ATOM 1216 C C . LEU A 1 148 ? 12.871 2.966 -11.150 1.00 88.75 148 LEU A C 1
ATOM 1218 O O . LEU A 1 148 ? 13.966 3.526 -11.175 1.00 88.75 148 LEU A O 1
ATOM 1222 N N . ILE A 1 149 ? 11.770 3.537 -11.652 1.00 89.75 149 ILE A N 1
ATOM 1223 C CA . ILE A 1 149 ? 11.762 4.889 -12.231 1.00 89.75 149 ILE A CA 1
ATOM 1224 C C . ILE A 1 149 ? 12.150 5.927 -11.173 1.00 89.75 149 ILE A C 1
ATOM 1226 O O . ILE A 1 149 ? 13.016 6.764 -11.435 1.00 89.75 149 ILE A O 1
ATOM 1230 N N . ARG A 1 150 ? 11.558 5.865 -9.972 1.00 86.12 150 ARG A N 1
ATOM 1231 C CA . ARG A 1 150 ? 11.893 6.784 -8.870 1.00 86.12 150 ARG A CA 1
ATOM 1232 C C . ARG A 1 150 ? 13.358 6.662 -8.457 1.00 86.12 150 ARG A C 1
ATOM 1234 O O . ARG A 1 150 ? 14.039 7.675 -8.344 1.00 86.12 150 ARG A O 1
ATOM 1241 N N . GLN A 1 151 ? 13.863 5.439 -8.312 1.00 85.62 151 GLN A N 1
ATOM 1242 C CA . GLN A 1 151 ? 15.264 5.191 -7.977 1.00 85.62 151 GLN A CA 1
ATOM 1243 C C . GLN A 1 151 ? 16.217 5.727 -9.059 1.00 85.62 151 GLN A C 1
ATOM 1245 O O . GLN A 1 151 ? 17.239 6.332 -8.737 1.00 85.62 151 GLN A O 1
ATOM 1250 N N . ALA A 1 152 ? 15.891 5.540 -10.342 1.00 88.50 152 ALA A N 1
ATOM 1251 C CA . ALA A 1 152 ? 16.689 6.065 -11.448 1.00 88.50 152 ALA A CA 1
ATOM 1252 C C . ALA A 1 152 ? 16.701 7.602 -11.473 1.00 88.50 152 ALA A C 1
ATOM 1254 O O . ALA A 1 152 ? 17.759 8.205 -11.654 1.00 88.50 152 ALA A O 1
ATOM 1255 N N . MET A 1 153 ? 15.547 8.239 -11.252 1.00 87.12 153 MET A N 1
ATOM 1256 C CA . MET A 1 153 ? 15.447 9.699 -11.168 1.00 87.12 153 MET A CA 1
ATOM 1257 C C . MET A 1 153 ? 16.243 10.270 -9.994 1.00 87.12 153 MET A C 1
ATOM 1259 O O . MET A 1 153 ? 16.898 11.296 -10.159 1.00 87.12 153 MET A O 1
ATOM 1263 N N . GLU A 1 154 ? 16.228 9.604 -8.840 1.00 86.81 154 GLU A N 1
ATOM 1264 C CA . GLU A 1 154 ? 16.993 10.048 -7.675 1.00 86.81 154 GLU A CA 1
ATOM 1265 C C . GLU A 1 154 ? 18.500 9.975 -7.935 1.00 86.81 154 GLU A C 1
ATOM 1267 O O . GLU A 1 154 ? 19.211 10.950 -7.714 1.00 86.81 154 GLU A O 1
ATOM 1272 N N . ARG A 1 155 ? 18.981 8.881 -8.541 1.00 86.12 155 ARG A N 1
ATOM 1273 C CA . ARG A 1 155 ? 20.391 8.760 -8.953 1.00 86.12 155 ARG A CA 1
ATOM 1274 C C . ARG A 1 155 ? 20.814 9.869 -9.915 1.00 86.12 155 ARG A C 1
ATOM 1276 O O . ARG A 1 155 ? 21.911 10.403 -9.774 1.00 86.12 155 ARG A O 1
ATOM 1283 N N . LEU A 1 156 ? 19.959 10.221 -10.880 1.00 86.75 156 LEU A N 1
ATOM 1284 C CA . LEU A 1 156 ? 20.223 11.337 -11.791 1.00 86.75 156 LEU A CA 1
ATOM 1285 C C . LEU A 1 156 ? 20.291 12.664 -11.030 1.00 86.75 156 LEU A C 1
ATOM 1287 O O . LEU A 1 156 ? 21.224 13.430 -11.242 1.00 86.75 156 LEU A O 1
ATOM 1291 N N . ARG A 1 157 ? 19.353 12.930 -10.113 1.00 86.12 157 ARG A N 1
ATOM 1292 C CA . ARG A 1 157 ? 19.370 14.147 -9.284 1.00 86.12 157 ARG A CA 1
ATOM 1293 C C . ARG A 1 157 ? 20.645 14.259 -8.459 1.00 86.12 157 ARG A C 1
ATOM 1295 O O . ARG A 1 157 ? 21.276 15.312 -8.504 1.00 86.12 157 ARG A O 1
ATOM 1302 N N . SER A 1 158 ? 21.060 13.179 -7.795 1.00 81.31 158 SER A N 1
ATOM 1303 C CA . SER A 1 158 ? 22.297 13.165 -7.011 1.00 81.31 158 SER A CA 1
ATOM 1304 C C . SER A 1 158 ? 23.521 13.503 -7.871 1.00 81.31 158 SER A C 1
ATOM 1306 O O . SER A 1 158 ? 24.377 14.263 -7.435 1.00 81.31 158 SER A O 1
ATOM 1308 N N . GLN A 1 159 ? 23.581 13.031 -9.124 1.00 79.31 159 GLN A N 1
ATOM 1309 C CA . GLN A 1 159 ? 24.679 13.365 -10.045 1.00 79.31 159 GLN A CA 1
ATOM 1310 C C . GLN A 1 159 ? 24.742 14.859 -10.396 1.00 79.31 159 GLN A C 1
ATOM 1312 O O . GLN A 1 159 ? 25.836 15.399 -10.543 1.00 79.31 159 GLN A O 1
ATOM 1317 N N . TYR A 1 160 ? 23.599 15.545 -10.496 1.00 75.31 160 TYR A N 1
ATOM 1318 C CA . TYR A 1 160 ? 23.564 16.985 -10.780 1.00 75.31 160 TYR A CA 1
ATOM 1319 C C . TYR A 1 160 ? 23.835 17.856 -9.545 1.00 75.31 160 TYR A C 1
ATOM 1321 O O . TYR A 1 160 ? 24.361 18.956 -9.690 1.00 75.31 160 TYR A O 1
ATOM 1329 N N . THR A 1 161 ? 23.517 17.384 -8.336 1.00 66.06 161 THR A N 1
ATOM 1330 C CA . THR A 1 161 ? 23.779 18.120 -7.083 1.00 66.06 161 THR A CA 1
ATOM 1331 C C . THR A 1 161 ? 25.199 17.939 -6.542 1.00 66.06 161 THR A C 1
ATOM 1333 O O . THR A 1 161 ? 25.618 18.701 -5.678 1.00 66.06 161 THR A O 1
ATOM 1336 N N . SER A 1 162 ? 25.946 16.946 -7.033 1.00 55.91 162 SER A N 1
ATOM 1337 C CA . SER A 1 162 ? 27.311 16.632 -6.581 1.00 55.91 162 SER A CA 1
ATOM 1338 C C . SER A 1 162 ? 28.422 17.226 -7.455 1.00 55.91 162 SER A C 1
ATOM 1340 O O . SER A 1 162 ? 29.586 16.883 -7.257 1.00 55.91 162 SER A O 1
ATOM 1342 N N . ALA A 1 163 ? 28.109 18.112 -8.407 1.00 49.78 163 ALA A N 1
ATOM 1343 C CA . ALA A 1 163 ? 29.150 18.875 -9.091 1.00 49.78 163 ALA A CA 1
ATOM 1344 C C . ALA A 1 163 ? 29.821 19.820 -8.072 1.00 49.78 163 ALA A C 1
ATOM 1346 O O . ALA A 1 163 ? 29.133 20.669 -7.501 1.00 49.78 163 ALA A O 1
ATOM 1347 N N . PRO A 1 164 ? 31.135 19.697 -7.805 1.00 48.03 164 PRO A N 1
ATOM 1348 C CA . PRO A 1 164 ? 31.804 20.615 -6.904 1.00 48.03 164 PRO A CA 1
ATOM 1349 C C . PRO A 1 164 ? 31.773 22.008 -7.529 1.00 48.03 164 PRO A C 1
ATOM 1351 O O . PRO A 1 164 ? 32.244 22.211 -8.649 1.00 48.03 164 PRO A O 1
ATOM 1354 N N . SER A 1 165 ? 31.254 22.978 -6.782 1.00 47.81 165 SER A N 1
ATOM 1355 C CA . SER A 1 165 ? 31.525 24.398 -6.983 1.00 47.81 165 SER A CA 1
ATOM 1356 C C . SER A 1 165 ? 33.023 24.621 -6.774 1.00 47.81 165 SER A C 1
ATOM 1358 O O . SER A 1 165 ? 33.462 25.048 -5.709 1.00 47.81 165 SER A O 1
ATOM 1360 N N . SER A 1 166 ? 33.841 24.263 -7.761 1.00 42.03 166 SER A N 1
ATOM 1361 C CA . SER A 1 166 ? 35.258 24.582 -7.768 1.00 42.03 166 SER A CA 1
ATOM 1362 C C . SER A 1 166 ? 35.383 26.098 -7.852 1.00 42.03 166 SER A C 1
ATOM 1364 O O . SER A 1 166 ? 35.248 26.691 -8.923 1.00 42.03 166 SER A O 1
ATOM 1366 N N . SER A 1 167 ? 35.622 26.729 -6.705 1.00 48.06 167 SER A N 1
ATOM 1367 C CA . SER A 1 167 ? 36.100 28.100 -6.598 1.00 48.06 167 SER A CA 1
ATOM 1368 C C . SER A 1 167 ? 37.504 28.171 -7.203 1.00 48.06 167 SER A C 1
ATOM 1370 O O . SER A 1 167 ? 38.510 28.096 -6.499 1.00 48.06 167 SER A O 1
ATOM 1372 N N . SER A 1 168 ? 37.596 28.259 -8.528 1.00 38.97 168 SER A N 1
ATOM 1373 C CA . SER A 1 168 ? 38.855 28.550 -9.204 1.00 38.97 168 SER A CA 1
ATOM 1374 C C . SER A 1 168 ? 39.014 30.061 -9.316 1.00 38.97 168 SER A C 1
ATOM 1376 O O . SER A 1 168 ? 38.464 30.705 -10.211 1.00 38.97 168 SER A O 1
ATOM 1378 N N . THR A 1 169 ? 39.789 30.623 -8.395 1.00 51.09 169 THR A N 1
ATOM 1379 C CA . THR A 1 169 ? 40.387 31.951 -8.505 1.00 51.09 169 THR A CA 1
ATOM 1380 C C . THR A 1 169 ? 41.303 31.962 -9.730 1.00 51.09 169 THR A C 1
ATOM 1382 O O . THR A 1 169 ? 42.445 31.510 -9.655 1.00 51.09 169 THR A O 1
ATOM 1385 N N . LEU A 1 170 ? 40.825 32.446 -10.879 1.00 41.59 170 LEU A N 1
ATOM 1386 C CA . LEU A 1 170 ? 41.674 32.654 -12.052 1.00 41.59 170 LEU A CA 1
ATOM 1387 C C . LEU A 1 170 ? 41.648 34.106 -12.519 1.00 41.59 170 LEU A C 1
ATOM 1389 O O . LEU A 1 170 ? 40.618 34.765 -12.633 1.00 41.59 170 LEU A O 1
ATOM 1393 N N . LYS A 1 171 ? 42.876 34.586 -12.712 1.00 40.16 171 LYS A N 1
ATOM 1394 C CA . LYS A 1 171 ? 43.283 35.960 -12.953 1.00 40.16 171 LYS A CA 1
ATOM 1395 C C . LYS A 1 171 ? 42.687 36.520 -14.243 1.00 40.16 171 LYS A C 1
ATOM 1397 O O . LYS A 1 171 ? 42.755 35.915 -15.307 1.00 40.16 171 LYS A O 1
ATOM 1402 N 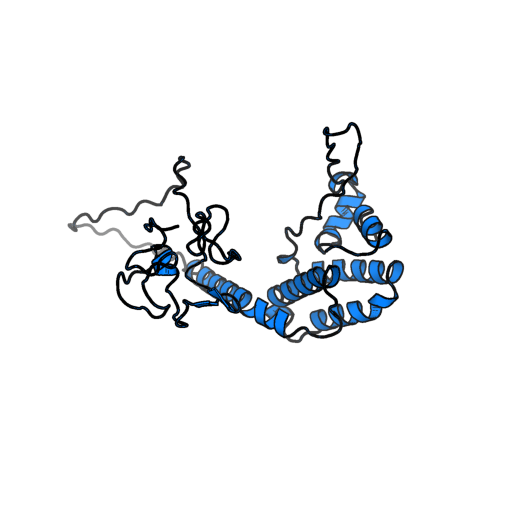N . ARG A 1 172 ? 42.231 37.762 -14.106 1.00 46.38 172 ARG A N 1
ATOM 1403 C CA . ARG A 1 172 ? 41.992 38.776 -15.137 1.00 46.38 172 ARG A CA 1
ATOM 1404 C C . ARG A 1 172 ? 43.100 38.760 -16.209 1.00 46.38 172 ARG A C 1
ATOM 1406 O O . ARG A 1 172 ? 44.250 39.076 -15.905 1.00 46.38 172 ARG A O 1
ATOM 1413 N N . ARG A 1 173 ? 42.747 38.482 -17.466 1.00 37.81 173 ARG A N 1
ATOM 1414 C CA . ARG A 1 173 ? 43.441 39.012 -18.651 1.00 37.81 173 ARG A CA 1
ATOM 1415 C C . ARG A 1 173 ? 42.413 39.452 -19.689 1.00 37.81 173 ARG A C 1
ATOM 1417 O O . ARG A 1 173 ? 41.417 38.779 -19.920 1.00 37.81 173 ARG A O 1
ATOM 1424 N N . HIS A 1 174 ? 42.667 40.641 -20.218 1.00 36.38 174 HIS A N 1
ATOM 1425 C CA . HIS A 1 174 ? 41.856 41.390 -21.166 1.00 36.38 174 HIS A CA 1
ATOM 1426 C C . HIS A 1 174 ? 41.892 40.813 -22.592 1.00 36.38 174 HIS A C 1
ATOM 1428 O O . HIS A 1 174 ? 42.902 40.238 -22.996 1.00 36.38 174 HIS A O 1
ATOM 1434 N N . SER A 1 175 ? 40.852 41.196 -23.349 1.00 35.38 175 SER A N 1
ATOM 1435 C CA . SER A 1 175 ? 40.783 41.429 -24.810 1.00 35.38 175 SER A CA 1
ATOM 1436 C C . SER A 1 175 ? 40.101 40.354 -25.689 1.00 35.38 175 SER A C 1
ATOM 1438 O O . SER A 1 175 ? 39.959 39.217 -25.248 1.00 35.38 175 SER A O 1
ATOM 1440 N N . PRO A 1 176 ? 39.557 40.728 -26.872 1.00 54.16 176 PRO A N 1
ATOM 1441 C CA . PRO A 1 176 ? 38.129 41.026 -27.031 1.00 54.16 176 PRO A CA 1
ATOM 1442 C C . PRO A 1 176 ? 37.460 40.204 -28.158 1.00 54.16 176 PRO A C 1
ATOM 1444 O O . PRO A 1 176 ? 38.094 39.383 -28.808 1.00 54.16 176 PRO A O 1
ATOM 1447 N N . GLU A 1 177 ? 36.168 40.469 -28.374 1.00 45.22 177 GLU A N 1
ATOM 1448 C CA . GLU A 1 177 ? 35.300 39.961 -29.450 1.00 45.22 177 GLU A CA 1
ATOM 1449 C C . GLU A 1 177 ? 34.878 38.487 -29.379 1.00 45.22 177 GLU A C 1
ATOM 1451 O O . GLU A 1 177 ? 35.563 37.575 -29.838 1.00 45.22 177 GLU A O 1
ATOM 1456 N N . ARG A 1 178 ? 33.629 38.264 -28.945 1.00 35.69 178 ARG A N 1
ATOM 1457 C CA . ARG A 1 178 ? 32.775 37.228 -29.539 1.00 35.69 178 ARG A CA 1
ATOM 1458 C C . ARG A 1 178 ? 31.298 37.579 -29.388 1.00 35.69 178 ARG A C 1
ATOM 1460 O O . ARG A 1 178 ? 30.843 37.999 -28.334 1.00 35.69 178 ARG A O 1
ATOM 1467 N N . ARG A 1 179 ? 30.621 37.422 -30.523 1.00 39.72 179 ARG A N 1
ATOM 1468 C CA . ARG A 1 179 ? 29.257 37.821 -30.871 1.00 39.72 179 ARG A CA 1
ATOM 1469 C C . ARG A 1 179 ? 28.200 37.328 -29.884 1.00 39.72 179 ARG A C 1
ATOM 1471 O O . ARG A 1 179 ? 28.265 36.193 -29.414 1.00 39.72 179 ARG A O 1
ATOM 1478 N N . ASP A 1 180 ? 27.210 38.191 -29.682 1.00 40.62 180 ASP A N 1
ATOM 1479 C CA . ASP A 1 180 ? 25.965 37.958 -28.963 1.00 40.62 180 ASP A CA 1
ATOM 1480 C C . ASP A 1 180 ? 25.296 36.629 -29.338 1.00 40.62 180 ASP A C 1
ATOM 1482 O O . ASP A 1 180 ? 24.954 36.376 -30.496 1.00 40.62 180 ASP A O 1
ATOM 1486 N N . LEU A 1 181 ? 25.054 35.799 -28.323 1.00 40.09 181 LEU A N 1
ATOM 1487 C CA . LEU A 1 181 ? 24.058 34.735 -28.357 1.00 40.09 181 LEU A CA 1
ATOM 1488 C C . LEU A 1 181 ? 23.041 34.999 -27.239 1.00 40.09 181 LEU A C 1
ATOM 1490 O O . LEU A 1 181 ? 23.433 35.376 -26.132 1.00 40.09 181 LEU A O 1
ATOM 1494 N N . PRO A 1 182 ? 21.736 34.828 -27.509 1.00 39.81 182 PRO A N 1
ATOM 1495 C CA . PRO A 1 182 ? 20.690 35.322 -26.635 1.00 39.81 182 PRO A CA 1
ATOM 1496 C C . PRO A 1 182 ? 20.640 34.534 -25.327 1.00 39.81 182 PRO A C 1
ATOM 1498 O O . PRO A 1 182 ? 20.510 33.309 -25.289 1.00 39.81 182 PRO A O 1
ATOM 1501 N N . ASN A 1 183 ? 20.715 35.308 -24.253 1.00 33.62 183 ASN A N 1
ATOM 1502 C CA . ASN A 1 183 ? 20.551 34.932 -22.863 1.00 33.62 183 ASN A CA 1
ATOM 1503 C C . ASN A 1 183 ? 19.245 34.129 -22.670 1.00 33.62 183 ASN A C 1
ATOM 1505 O O . ASN A 1 183 ? 18.147 34.689 -22.735 1.00 33.62 183 ASN A O 1
ATOM 1509 N N . LYS A 1 184 ? 19.337 32.810 -22.444 1.00 37.75 184 LYS A N 1
ATOM 1510 C CA . LYS A 1 184 ? 18.195 32.013 -21.972 1.00 37.75 184 LYS A CA 1
ATOM 1511 C C . LYS A 1 184 ? 17.939 32.389 -20.517 1.00 37.75 184 LYS A C 1
ATOM 1513 O O . LYS A 1 184 ? 18.589 31.872 -19.612 1.00 37.75 184 LYS A O 1
ATOM 1518 N N . ARG A 1 185 ? 16.998 33.315 -20.323 1.00 36.38 185 ARG A N 1
ATOM 1519 C CA . ARG A 1 185 ? 16.480 33.701 -19.009 1.00 36.38 185 ARG A CA 1
ATOM 1520 C C . ARG A 1 185 ? 15.992 32.467 -18.227 1.00 36.38 185 ARG A C 1
ATOM 1522 O O . ARG A 1 185 ? 15.451 31.540 -18.839 1.00 36.38 185 ARG A O 1
ATOM 1529 N N . PRO A 1 186 ? 16.124 32.468 -16.890 1.00 36.72 186 PRO A N 1
ATOM 1530 C CA . PRO A 1 186 ? 15.406 31.546 -16.019 1.00 36.72 186 PRO A CA 1
ATOM 1531 C C . PRO A 1 186 ? 13.904 31.675 -16.276 1.00 36.72 186 PRO A C 1
ATOM 1533 O O . PRO A 1 186 ? 13.381 32.783 -16.379 1.00 36.72 186 PRO A O 1
ATOM 1536 N N . ARG A 1 187 ? 13.214 30.541 -16.412 1.00 36.38 187 ARG A N 1
ATOM 1537 C CA . ARG A 1 187 ? 11.758 30.507 -16.559 1.00 36.38 187 ARG A CA 1
ATOM 1538 C C . ARG A 1 187 ? 11.148 30.874 -15.207 1.00 36.38 187 ARG A C 1
ATOM 1540 O O . ARG A 1 187 ? 11.009 30.019 -14.337 1.00 36.38 187 ARG A O 1
ATOM 1547 N N . GLU A 1 188 ? 10.868 32.160 -15.034 1.00 30.61 188 GLU A N 1
ATOM 1548 C CA . GLU A 1 188 ? 10.012 32.675 -13.973 1.00 30.61 188 GLU A CA 1
ATOM 1549 C C . GLU A 1 188 ? 8.664 31.950 -14.036 1.00 30.61 188 GLU A C 1
ATOM 1551 O O . GLU A 1 188 ? 8.060 31.801 -15.102 1.00 30.61 188 GLU A O 1
ATOM 1556 N N . TYR A 1 189 ? 8.221 31.455 -12.883 1.00 38.53 189 TYR A N 1
ATOM 1557 C CA . TYR A 1 189 ? 6.849 31.023 -12.670 1.00 38.53 189 TYR A CA 1
ATOM 1558 C C . TYR A 1 189 ? 5.961 32.268 -12.723 1.00 38.53 189 TYR A C 1
ATOM 1560 O O . TYR A 1 189 ? 5.721 32.918 -11.710 1.00 38.53 189 TYR A O 1
ATOM 1568 N N . THR A 1 190 ? 5.495 32.621 -13.917 1.00 29.50 190 THR A N 1
ATOM 1569 C CA . THR A 1 190 ? 4.406 33.578 -14.081 1.00 29.50 190 THR A CA 1
ATOM 1570 C C . THR A 1 190 ? 3.094 32.871 -13.779 1.00 29.50 190 THR A C 1
ATOM 1572 O O . THR A 1 190 ? 2.620 32.023 -14.535 1.00 29.50 190 THR A O 1
ATOM 1575 N N . THR A 1 191 ? 2.512 33.231 -12.643 1.00 41.31 191 THR A N 1
ATOM 1576 C CA . THR A 1 191 ? 1.076 33.164 -12.393 1.00 41.31 191 THR A CA 1
ATOM 1577 C C . THR A 1 191 ? 0.367 34.064 -13.412 1.00 41.31 191 THR A C 1
ATOM 1579 O O . THR A 1 191 ? 0.395 35.284 -13.267 1.00 41.31 191 THR A O 1
ATOM 1582 N N . SER A 1 192 ? -0.224 33.489 -14.461 1.00 32.84 192 SER A N 1
ATOM 1583 C CA . SER A 1 192 ? -1.153 34.194 -15.358 1.00 32.84 192 SER A CA 1
ATOM 1584 C C . SER A 1 192 ? -2.048 33.197 -16.107 1.00 32.84 192 SER A C 1
ATOM 1586 O O . SER A 1 192 ? -1.582 32.511 -17.012 1.00 32.84 192 SER A O 1
ATOM 1588 N N . ASP A 1 193 ? -3.294 33.083 -15.647 1.00 36.50 193 ASP A N 1
ATOM 1589 C CA . ASP A 1 193 ? -4.594 32.889 -16.331 1.00 36.50 193 ASP A CA 1
ATOM 1590 C C . ASP A 1 193 ? -4.780 32.210 -17.710 1.00 36.50 193 ASP A C 1
ATOM 1592 O O . ASP A 1 193 ? -5.898 32.193 -18.218 1.00 36.50 193 ASP A O 1
ATOM 1596 N N . GLU A 1 194 ? -3.798 31.529 -18.294 1.00 36.88 194 GLU A N 1
ATOM 1597 C CA . GLU A 1 194 ? -4.007 30.687 -19.483 1.00 36.88 194 GLU A CA 1
ATOM 1598 C C . GLU A 1 194 ? -3.489 29.270 -19.240 1.00 36.88 194 GLU A C 1
ATOM 1600 O O . GLU A 1 194 ? -2.478 28.820 -19.778 1.00 36.88 194 GLU A O 1
ATOM 1605 N N . ALA A 1 195 ? -4.216 28.525 -18.406 1.00 40.09 195 ALA A N 1
ATOM 1606 C CA . ALA A 1 195 ? -4.128 27.074 -18.409 1.00 40.09 195 ALA A CA 1
ATOM 1607 C C . ALA A 1 195 ? -4.676 26.565 -19.753 1.00 40.09 195 ALA A C 1
ATOM 1609 O O . ALA A 1 195 ? -5.859 26.234 -19.869 1.00 40.09 195 ALA A O 1
ATOM 1610 N N . GLU A 1 196 ? -3.820 26.518 -20.781 1.00 48.12 196 GLU A N 1
ATOM 1611 C CA . GLU A 1 196 ? -4.066 25.719 -21.979 1.00 48.12 196 GLU A CA 1
ATOM 1612 C C . GLU A 1 196 ? -4.526 24.337 -21.508 1.00 48.12 196 GLU A C 1
ATOM 1614 O O . GLU A 1 196 ? -3.799 23.603 -20.835 1.00 48.12 196 GLU A O 1
ATOM 1619 N N . ARG A 1 197 ? -5.801 24.039 -21.771 1.00 54.59 197 ARG A N 1
ATOM 1620 C CA . ARG A 1 197 ? -6.507 22.858 -21.279 1.00 54.59 197 ARG A CA 1
ATOM 1621 C C . ARG A 1 197 ? -5.763 21.603 -21.729 1.00 54.59 197 ARG A C 1
ATOM 1623 O O . ARG A 1 197 ? -5.994 21.112 -22.833 1.00 54.59 197 ARG A O 1
ATOM 1630 N N . PHE A 1 198 ? -4.896 21.063 -20.875 1.00 67.94 198 PHE A N 1
ATOM 1631 C CA . PHE A 1 198 ? -4.287 19.759 -21.097 1.00 67.94 198 PHE A CA 1
ATOM 1632 C C . PHE A 1 198 ? -5.406 18.723 -21.171 1.00 67.94 198 PHE A C 1
ATOM 1634 O O . PHE A 1 198 ? -6.023 18.367 -20.167 1.00 67.94 198 PHE A O 1
ATOM 1641 N N . ARG A 1 199 ? -5.698 18.263 -22.387 1.00 83.88 199 ARG A N 1
ATOM 1642 C CA . ARG A 1 199 ? -6.739 17.270 -22.637 1.00 83.88 199 ARG A CA 1
ATOM 1643 C C . ARG A 1 199 ? -6.145 15.874 -22.668 1.00 83.88 199 ARG A C 1
ATOM 1645 O O . ARG A 1 199 ? -5.059 15.636 -23.208 1.00 83.88 199 ARG A O 1
ATOM 1652 N N . CYS A 1 200 ? -6.883 14.929 -22.106 1.00 87.62 200 CYS A N 1
ATOM 1653 C CA . CYS A 1 200 ? -6.533 13.525 -22.113 1.00 87.62 200 CYS A CA 1
ATOM 1654 C C . CYS A 1 200 ? -6.437 13.029 -23.558 1.00 87.62 200 CYS A C 1
ATOM 1656 O O . CYS A 1 200 ? -7.414 13.021 -24.295 1.00 87.62 200 CYS A O 1
ATOM 1658 N N . PHE A 1 201 ? -5.271 12.549 -23.974 1.00 88.50 201 PHE A N 1
ATOM 1659 C CA . PHE A 1 201 ? -5.076 12.065 -25.341 1.00 88.50 201 PHE A CA 1
ATOM 1660 C C . PHE A 1 201 ? -5.802 10.737 -25.644 1.00 88.50 201 PHE A C 1
ATOM 1662 O O . PHE A 1 201 ? -5.750 10.275 -26.778 1.00 88.50 201 PHE A O 1
ATOM 1669 N N . LEU A 1 202 ? -6.477 10.115 -24.669 1.00 88.81 202 LEU A N 1
ATOM 1670 C CA . LEU A 1 202 ? -7.258 8.884 -24.866 1.00 88.81 202 LEU A CA 1
ATOM 1671 C C . LEU A 1 202 ? -8.762 9.138 -25.001 1.00 88.81 202 LEU A C 1
ATOM 1673 O O . LEU A 1 202 ? -9.401 8.499 -25.828 1.00 88.81 202 LEU A O 1
ATOM 1677 N N . CYS A 1 203 ? -9.320 10.063 -24.214 1.00 89.50 203 CYS A N 1
ATOM 1678 C CA . CYS A 1 203 ? -10.762 10.349 -24.207 1.00 89.50 203 CYS A CA 1
ATOM 1679 C C . CYS A 1 203 ? -11.128 11.820 -24.438 1.00 89.50 203 CYS A C 1
ATOM 1681 O O . CYS A 1 203 ? -12.302 12.168 -24.380 1.00 89.50 203 CYS A O 1
ATOM 1683 N N . ALA A 1 204 ? -10.133 12.685 -24.635 1.00 87.94 204 ALA A N 1
ATOM 1684 C CA . ALA A 1 204 ? -10.248 14.141 -24.730 1.00 87.94 204 ALA A CA 1
ATOM 1685 C C . ALA A 1 204 ? -10.814 14.876 -23.496 1.00 87.94 204 ALA A C 1
ATOM 1687 O O . ALA A 1 204 ? -10.950 16.096 -23.524 1.00 87.94 204 ALA A O 1
ATOM 1688 N N . GLY A 1 205 ? -11.058 14.183 -22.378 1.00 84.88 205 GLY A N 1
ATOM 1689 C CA . GLY A 1 205 ? -11.465 14.814 -21.118 1.00 84.88 205 GLY A CA 1
ATOM 1690 C C . GLY A 1 205 ? -10.363 15.674 -20.482 1.00 84.88 205 GLY A C 1
ATOM 1691 O O . GLY A 1 205 ? -9.182 15.359 -20.592 1.00 84.88 205 GLY A O 1
ATOM 1692 N N . SER A 1 206 ? -10.742 16.741 -19.779 1.00 82.69 206 SER A N 1
ATOM 1693 C CA . SER A 1 206 ? -9.821 17.691 -19.123 1.00 82.69 206 SER A CA 1
ATOM 1694 C C . SER A 1 206 ? -9.449 17.333 -17.679 1.00 82.69 206 SER A C 1
ATOM 1696 O O . SER A 1 206 ? -8.538 17.924 -17.114 1.00 82.69 206 SER A O 1
ATOM 1698 N N . ASN A 1 207 ? -10.152 16.381 -17.060 1.00 80.12 207 ASN A N 1
ATOM 1699 C CA . ASN A 1 207 ? -10.079 16.166 -15.606 1.00 80.12 207 ASN A CA 1
ATOM 1700 C C . ASN A 1 207 ? -9.020 15.133 -15.181 1.00 80.12 207 ASN A C 1
ATOM 1702 O O . ASN A 1 207 ? -8.932 14.791 -14.005 1.00 80.12 207 ASN A O 1
ATOM 1706 N N . HIS A 1 208 ? -8.260 14.572 -16.124 1.00 81.88 208 HIS A N 1
ATOM 1707 C CA . HIS A 1 208 ? -7.252 13.552 -15.836 1.00 81.88 208 HIS A CA 1
ATOM 1708 C C . HIS A 1 208 ? -6.192 13.465 -16.939 1.00 81.88 208 HIS A C 1
ATOM 1710 O O . HIS A 1 208 ? -6.411 13.859 -18.084 1.00 81.88 208 HIS A O 1
ATOM 1716 N N . SER A 1 209 ? -5.046 12.870 -16.604 1.00 80.62 209 SER A N 1
ATOM 1717 C CA . SER A 1 209 ? -4.015 12.525 -17.583 1.00 80.62 209 SER A CA 1
ATOM 1718 C C . SER A 1 209 ? -4.308 11.180 -18.254 1.00 80.62 209 SER A C 1
ATOM 1720 O O . SER A 1 209 ? -4.897 10.281 -17.651 1.00 80.62 209 SER A O 1
ATOM 1722 N N . GLY A 1 210 ? -3.824 10.990 -19.486 1.00 76.81 210 GLY A N 1
ATOM 1723 C CA . GLY A 1 210 ? -3.988 9.723 -20.213 1.00 76.81 210 GLY A CA 1
ATOM 1724 C C . GLY A 1 210 ? -3.422 8.495 -19.482 1.00 76.81 210 GLY A C 1
ATOM 1725 O O . GLY A 1 210 ? -3.875 7.382 -19.717 1.00 76.81 210 GLY A O 1
ATOM 1726 N N . ARG A 1 211 ? -2.496 8.674 -18.530 1.00 74.25 211 ARG A N 1
ATOM 1727 C CA . ARG A 1 211 ? -1.933 7.567 -17.737 1.00 74.25 211 ARG A CA 1
ATOM 1728 C C . ARG A 1 211 ? -2.988 6.844 -16.891 1.00 74.25 211 ARG A C 1
ATOM 1730 O O . ARG A 1 211 ? -2.878 5.641 -16.698 1.00 74.25 211 ARG A O 1
ATOM 1737 N N . TYR A 1 212 ? -4.013 7.559 -16.435 1.00 75.94 212 TYR A N 1
ATOM 1738 C CA . TYR A 1 212 ? -5.065 7.022 -15.564 1.00 75.94 212 TYR A CA 1
ATOM 1739 C C . TYR A 1 212 ? -6.439 6.986 -16.243 1.00 75.94 212 TYR A C 1
ATOM 1741 O O . TYR A 1 212 ? -7.455 6.775 -15.582 1.00 75.94 212 TYR A O 1
ATOM 1749 N N . CYS A 1 213 ? -6.495 7.204 -17.559 1.00 82.19 213 CYS A N 1
ATOM 1750 C CA . CYS A 1 213 ? -7.753 7.210 -18.292 1.00 82.19 213 CYS A CA 1
ATOM 1751 C C . CYS A 1 213 ? -8.328 5.795 -18.394 1.00 82.19 213 CYS A C 1
ATOM 1753 O O . CYS A 1 213 ? -7.738 4.926 -19.025 1.00 82.19 213 CYS A O 1
ATOM 1755 N N . ARG A 1 214 ? -9.506 5.573 -17.810 1.00 81.50 214 ARG A N 1
ATOM 1756 C CA . ARG A 1 214 ? -10.262 4.314 -17.945 1.00 81.50 214 ARG A CA 1
ATOM 1757 C C . ARG A 1 214 ? -11.517 4.466 -18.808 1.00 81.50 214 ARG A C 1
ATOM 1759 O O . ARG A 1 214 ? -12.345 3.563 -18.858 1.00 81.50 214 ARG A O 1
ATOM 1766 N N . ASN A 1 215 ? -11.670 5.610 -19.474 1.00 84.38 215 ASN A N 1
ATOM 1767 C CA . ASN A 1 215 ? -12.833 5.878 -20.308 1.00 84.38 215 ASN A CA 1
ATOM 1768 C C . ASN A 1 215 ? -12.782 5.027 -21.578 1.00 84.38 215 ASN A C 1
ATOM 1770 O O . ASN A 1 215 ? -11.754 4.941 -22.242 1.00 84.38 215 ASN A O 1
ATOM 1774 N N . THR A 1 216 ? -13.923 4.445 -21.931 1.00 83.62 216 THR A N 1
ATOM 1775 C CA . THR A 1 216 ? -14.127 3.693 -23.179 1.00 83.62 216 THR A CA 1
ATOM 1776 C C . THR A 1 216 ? -14.790 4.536 -24.269 1.00 83.62 216 THR A C 1
ATOM 1778 O O . THR A 1 216 ? -14.991 4.065 -25.390 1.00 83.62 216 THR A O 1
ATOM 1781 N N . LYS A 1 217 ? -15.118 5.795 -23.953 1.00 88.62 217 LYS A N 1
ATOM 1782 C CA . LYS A 1 217 ? -15.728 6.773 -24.857 1.00 88.62 217 LYS A CA 1
ATOM 1783 C C . LYS A 1 217 ? -14.960 8.099 -24.839 1.00 88.62 217 LYS A C 1
ATOM 1785 O O . LYS A 1 217 ? -14.392 8.475 -23.813 1.00 88.62 217 LYS A O 1
ATOM 1790 N N . LEU A 1 218 ? -14.955 8.781 -25.979 1.00 86.62 218 LEU A N 1
ATOM 1791 C CA . LEU A 1 218 ? -14.534 10.169 -26.159 1.00 86.62 218 LEU A CA 1
ATOM 1792 C C . LEU A 1 218 ? -15.578 11.129 -25.560 1.00 86.62 218 LEU A C 1
ATOM 1794 O O . LEU A 1 218 ? -16.708 10.725 -25.273 1.00 86.62 218 LEU A O 1
ATOM 1798 N N . SER A 1 219 ? -15.224 12.406 -25.409 1.00 81.06 219 SER A N 1
ATOM 1799 C CA . SER A 1 219 ? -16.134 13.458 -24.929 1.00 81.06 219 SER A CA 1
ATOM 1800 C C . SER A 1 219 ? -17.408 13.621 -25.770 1.00 81.06 219 SER A C 1
ATOM 1802 O O . SER A 1 219 ? -18.456 13.936 -25.218 1.00 81.06 219 SER A O 1
ATOM 1804 N N . ASN A 1 220 ? -17.356 13.340 -27.072 1.00 81.44 220 ASN A N 1
ATOM 1805 C CA . ASN A 1 220 ? -18.508 13.339 -27.979 1.00 81.44 220 ASN A CA 1
ATOM 1806 C C . ASN A 1 220 ? -19.332 12.036 -27.960 1.00 81.44 220 ASN A C 1
ATOM 1808 O O . ASN A 1 220 ? -20.220 11.856 -28.791 1.00 81.44 220 ASN A O 1
ATOM 1812 N N . GLY A 1 221 ? -19.026 11.097 -27.060 1.00 80.25 221 GLY A N 1
ATOM 1813 C CA . GLY A 1 221 ? -19.752 9.836 -26.908 1.00 80.25 221 GLY A CA 1
ATOM 1814 C C . GLY A 1 221 ? -19.344 8.717 -27.874 1.00 80.25 221 GLY A C 1
ATOM 1815 O O . GLY A 1 221 ? -19.801 7.584 -27.691 1.00 80.25 221 GLY A O 1
ATOM 1816 N N . LYS A 1 222 ? -18.463 8.974 -28.854 1.00 84.75 222 LYS A N 1
ATOM 1817 C CA . LYS A 1 222 ? -17.899 7.922 -29.718 1.00 84.75 222 LYS A CA 1
ATOM 1818 C C . LYS A 1 222 ? -16.960 7.004 -28.920 1.00 84.75 222 LYS A C 1
ATOM 1820 O O . LYS A 1 222 ? -16.375 7.452 -27.937 1.00 84.75 222 LYS A O 1
ATOM 1825 N N . PRO A 1 223 ? -16.773 5.734 -29.314 1.00 84.62 223 PRO A N 1
ATOM 1826 C CA . PRO A 1 223 ? -15.789 4.857 -28.679 1.00 84.62 223 PRO A CA 1
ATOM 1827 C C . PRO A 1 223 ? -14.372 5.432 -28.773 1.00 84.62 223 PRO A C 1
ATOM 1829 O O . PRO A 1 223 ? -14.026 6.059 -29.775 1.00 84.62 223 PRO A O 1
ATOM 1832 N N . THR A 1 224 ? -13.533 5.186 -27.764 1.00 88.44 224 THR A N 1
ATOM 1833 C CA . THR A 1 224 ? -12.109 5.534 -27.861 1.00 88.44 224 THR A CA 1
ATOM 1834 C C . THR A 1 224 ? -11.456 4.769 -29.010 1.00 88.44 224 THR A C 1
ATOM 1836 O O . THR A 1 224 ? -11.669 3.566 -29.182 1.00 88.44 224 THR A O 1
ATOM 1839 N N . TYR A 1 225 ? -10.636 5.465 -29.800 1.00 86.56 225 TYR A N 1
ATOM 1840 C CA . TYR A 1 225 ? -9.931 4.851 -30.926 1.00 86.56 225 TYR A CA 1
ATOM 1841 C C . TYR A 1 225 ? -8.908 3.808 -30.453 1.00 86.56 225 TYR A C 1
ATOM 1843 O O . TYR A 1 225 ? -8.789 2.732 -31.039 1.00 86.56 225 TYR A O 1
ATOM 1851 N N . LEU A 1 226 ? -8.205 4.097 -29.353 1.00 87.56 226 LEU A N 1
ATOM 1852 C CA . LEU A 1 226 ? -7.360 3.118 -28.680 1.00 87.56 226 LEU A CA 1
ATOM 1853 C C . LEU A 1 226 ? -8.155 2.352 -27.618 1.00 87.56 226 LEU A C 1
ATOM 1855 O O . LEU A 1 226 ? -8.929 2.930 -26.851 1.00 87.56 226 LEU A O 1
ATOM 1859 N N . ARG A 1 227 ? -7.924 1.042 -27.552 1.00 82.38 227 ARG A N 1
ATOM 1860 C CA . ARG A 1 227 ? -8.510 0.135 -26.565 1.00 82.38 227 ARG A CA 1
ATOM 1861 C C . ARG A 1 227 ? -7.468 -0.263 -25.535 1.00 82.38 227 ARG A C 1
ATOM 1863 O O . ARG A 1 227 ? -6.284 -0.401 -25.848 1.00 82.38 227 ARG A O 1
ATOM 1870 N N . PHE A 1 228 ? -7.926 -0.460 -24.306 1.00 78.06 228 PHE A N 1
ATOM 1871 C CA . PHE A 1 228 ? -7.102 -1.009 -23.241 1.00 78.06 228 PHE A CA 1
ATOM 1872 C C . PHE A 1 228 ? -6.749 -2.466 -23.573 1.00 78.06 228 PHE A C 1
ATOM 1874 O O . PHE A 1 228 ? -7.631 -3.311 -23.698 1.00 78.06 228 PHE A O 1
ATOM 1881 N N . ALA A 1 229 ? -5.458 -2.739 -23.741 1.00 71.06 229 ALA A N 1
ATOM 1882 C CA . ALA A 1 229 ? -4.893 -4.038 -24.107 1.00 71.06 229 ALA A CA 1
ATOM 1883 C C . ALA A 1 229 ? -4.039 -4.639 -22.967 1.00 71.06 229 ALA A C 1
ATOM 1885 O O . ALA A 1 229 ? -3.208 -5.515 -23.200 1.00 71.06 229 ALA A O 1
ATOM 1886 N N . GLY A 1 230 ? -4.198 -4.132 -21.738 1.00 67.69 230 GLY A N 1
ATOM 1887 C CA . GLY A 1 230 ? -3.454 -4.538 -20.542 1.00 67.69 230 GLY A CA 1
ATOM 1888 C C . GLY A 1 230 ? -2.852 -3.348 -19.781 1.00 67.69 230 GLY A C 1
ATOM 1889 O O . GLY A 1 230 ? -3.015 -2.201 -20.205 1.00 67.69 230 GLY A O 1
ATOM 1890 N N . PRO A 1 231 ? -2.131 -3.589 -18.669 1.00 62.16 231 PRO A N 1
ATOM 1891 C CA . PRO A 1 231 ? -1.601 -2.533 -17.803 1.00 62.16 231 PRO A CA 1
ATOM 1892 C C . PRO A 1 231 ? -0.776 -1.504 -18.587 1.00 62.16 231 PRO A C 1
ATOM 1894 O O . PRO A 1 231 ? 0.252 -1.841 -19.174 1.00 62.16 231 PRO A O 1
ATOM 1897 N N . ASN A 1 232 ? -1.246 -0.251 -18.630 1.00 63.75 232 ASN A N 1
ATOM 1898 C CA . ASN A 1 232 ? -0.642 0.863 -19.382 1.00 63.75 232 ASN A CA 1
ATOM 1899 C C . ASN A 1 232 ? -0.401 0.592 -20.883 1.00 63.75 232 ASN A C 1
ATOM 1901 O O . ASN A 1 232 ? 0.405 1.274 -21.524 1.00 63.75 232 ASN A O 1
ATOM 1905 N N . LYS A 1 233 ? -1.093 -0.390 -21.468 1.00 76.56 233 LYS A N 1
ATOM 1906 C CA . LYS A 1 233 ? -0.993 -0.742 -22.885 1.00 76.56 233 LYS A CA 1
ATOM 1907 C C . LYS A 1 233 ? -2.291 -0.357 -23.574 1.00 76.56 233 LYS A C 1
ATOM 1909 O O . LYS A 1 233 ? -3.327 -0.968 -23.339 1.00 76.56 233 LYS A O 1
ATOM 1914 N N . TYR A 1 234 ? -2.211 0.633 -24.454 1.00 83.00 234 TYR A N 1
ATOM 1915 C CA . TYR A 1 2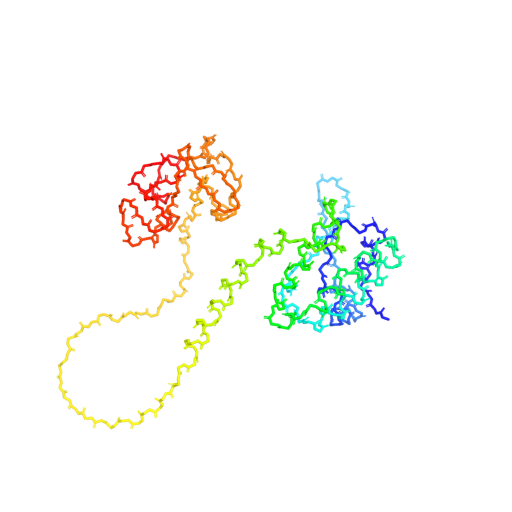34 ? -3.299 0.975 -25.362 1.00 83.00 234 TYR A CA 1
ATOM 1916 C C . TYR A 1 234 ? -2.886 0.628 -26.784 1.00 83.00 234 TYR A C 1
ATOM 1918 O O . TYR A 1 234 ? -1.763 0.936 -27.201 1.00 83.00 234 TYR A O 1
ATOM 1926 N N . ALA A 1 235 ? -3.787 -0.024 -27.506 1.00 84.44 235 ALA A N 1
ATOM 1927 C CA . ALA A 1 235 ? -3.575 -0.424 -28.886 1.00 84.44 235 ALA A CA 1
ATOM 1928 C C . ALA A 1 235 ? -4.800 -0.077 -29.730 1.00 84.44 235 ALA A C 1
ATOM 1930 O O . ALA A 1 235 ? -5.923 -0.028 -29.224 1.00 84.44 235 ALA A O 1
ATOM 1931 N N . ASP A 1 236 ? -4.580 0.189 -31.012 1.00 85.94 236 ASP A N 1
ATOM 1932 C CA . ASP A 1 236 ? -5.677 0.330 -31.968 1.00 85.94 236 ASP A CA 1
ATOM 1933 C C . ASP A 1 236 ? -6.315 -1.045 -32.282 1.00 85.94 236 ASP A C 1
ATOM 1935 O O . ASP A 1 236 ? -5.822 -2.081 -31.818 1.00 85.94 236 ASP A O 1
ATOM 1939 N N . PRO A 1 237 ? -7.410 -1.102 -33.061 1.00 81.44 237 PRO A N 1
ATOM 1940 C CA . PRO A 1 237 ? -8.034 -2.371 -33.444 1.00 81.44 237 PRO A CA 1
ATOM 1941 C C . PRO A 1 237 ? -7.107 -3.342 -34.194 1.00 81.44 237 PRO A C 1
ATOM 1943 O O . PRO A 1 237 ? -7.402 -4.530 -34.253 1.00 81.44 237 PRO A O 1
ATOM 1946 N N . GLN A 1 238 ? -5.995 -2.859 -34.758 1.00 84.06 238 GLN A N 1
ATOM 1947 C CA . GLN A 1 238 ? -4.974 -3.662 -35.433 1.00 84.06 238 GLN A CA 1
ATOM 1948 C C . GLN A 1 238 ? -3.825 -4.072 -34.492 1.00 84.06 238 GLN A C 1
ATOM 1950 O O . GLN A 1 238 ? -2.818 -4.611 -34.946 1.00 84.06 238 GLN A O 1
ATOM 1955 N N . GLY A 1 239 ? -3.938 -3.803 -33.187 1.00 82.94 239 GLY A N 1
ATOM 1956 C CA . GLY A 1 239 ? -2.915 -4.129 -32.193 1.00 82.94 239 GLY A CA 1
ATOM 1957 C C . GLY A 1 239 ? -1.698 -3.198 -32.219 1.00 82.94 239 GLY A C 1
ATOM 1958 O O . GLY A 1 239 ? -0.689 -3.477 -31.568 1.00 82.94 239 GLY A O 1
ATOM 1959 N N . ARG A 1 240 ? -1.753 -2.084 -32.955 1.00 86.31 240 ARG A N 1
ATOM 1960 C CA . ARG A 1 240 ? -0.613 -1.181 -33.118 1.00 86.31 240 ARG A CA 1
ATOM 1961 C C . ARG A 1 240 ? -0.501 -0.214 -31.945 1.00 86.31 240 ARG A C 1
ATOM 1963 O O . ARG A 1 240 ? -1.491 0.314 -31.440 1.00 86.31 240 ARG A O 1
ATOM 1970 N N . ARG A 1 241 ? 0.742 0.050 -31.533 1.00 87.50 241 ARG A N 1
ATOM 1971 C CA . ARG A 1 241 ? 1.079 0.946 -30.417 1.00 87.50 241 ARG A CA 1
ATOM 1972 C C . ARG A 1 241 ? 1.395 2.351 -30.907 1.00 87.50 241 ARG A C 1
ATOM 1974 O O . ARG A 1 241 ? 2.059 2.530 -31.927 1.00 87.50 241 ARG A O 1
ATOM 1981 N N . TYR A 1 242 ? 0.945 3.337 -30.142 1.00 90.31 242 TYR A N 1
ATOM 1982 C CA . TYR A 1 242 ? 1.046 4.753 -30.477 1.00 90.31 242 TYR A CA 1
ATOM 1983 C C . TYR A 1 242 ? 2.040 5.447 -29.541 1.00 90.31 242 TYR A C 1
ATOM 1985 O O . TYR A 1 242 ? 2.100 5.149 -28.349 1.00 90.31 242 TYR A O 1
ATOM 1993 N N . CYS A 1 243 ? 2.807 6.397 -30.074 1.00 89.19 243 CYS A N 1
ATOM 1994 C CA . CYS A 1 243 ? 3.718 7.215 -29.283 1.00 89.19 243 CYS A CA 1
ATOM 1995 C C . CYS A 1 243 ? 2.920 8.257 -28.479 1.00 89.19 243 CYS A C 1
ATOM 1997 O O . CYS A 1 243 ? 2.345 9.197 -29.038 1.00 89.19 243 CYS A O 1
ATOM 1999 N N . PHE A 1 244 ? 2.889 8.121 -27.152 1.00 88.62 244 PHE A N 1
ATOM 2000 C CA . PHE A 1 244 ? 2.181 9.079 -26.292 1.00 88.62 244 PHE A CA 1
ATOM 2001 C C . PHE A 1 244 ? 2.905 10.417 -26.169 1.00 88.62 244 PHE A C 1
ATOM 2003 O O . PHE A 1 244 ? 2.247 11.450 -26.105 1.00 88.62 244 PHE A O 1
ATOM 2010 N N . SER A 1 245 ? 4.239 10.433 -26.244 1.00 88.00 245 SER A N 1
ATOM 2011 C CA . SER A 1 245 ? 4.995 11.688 -26.310 1.00 88.00 245 SER A CA 1
ATOM 2012 C C . SER A 1 245 ? 4.629 12.496 -27.555 1.00 88.00 245 SER A C 1
ATOM 2014 O O . SER A 1 245 ? 4.514 13.710 -27.469 1.00 88.00 245 SER A O 1
ATOM 2016 N N . PHE A 1 246 ? 4.381 11.850 -28.699 1.00 90.75 246 PHE A N 1
ATOM 2017 C CA . PHE A 1 246 ? 3.888 12.529 -29.901 1.00 90.75 246 PHE A CA 1
ATOM 2018 C C . PHE A 1 246 ? 2.480 13.098 -29.673 1.00 90.75 246 PHE A C 1
ATOM 2020 O O . PHE A 1 246 ? 2.233 14.272 -29.932 1.00 90.75 246 PHE A O 1
ATOM 2027 N N . ASN A 1 247 ? 1.576 12.307 -29.090 1.00 89.81 247 ASN A N 1
ATOM 2028 C CA . ASN A 1 247 ? 0.207 12.740 -28.792 1.00 89.81 247 ASN A CA 1
ATOM 2029 C C . ASN A 1 247 ? 0.106 13.836 -27.713 1.00 89.81 247 ASN A C 1
ATOM 2031 O O . ASN A 1 247 ? -0.904 14.535 -27.653 1.00 89.81 247 ASN A O 1
ATOM 2035 N N . GLY A 1 248 ? 1.151 14.016 -26.904 1.00 86.25 248 GLY A N 1
ATOM 2036 C CA . GLY A 1 248 ? 1.323 15.123 -25.960 1.00 86.25 248 GLY A CA 1
ATOM 2037 C C . GLY A 1 248 ? 2.189 16.282 -26.473 1.00 86.25 248 GLY A C 1
ATOM 2038 O O . GLY A 1 248 ? 2.594 17.108 -25.667 1.00 86.25 248 GLY A O 1
ATOM 2039 N N . ASN A 1 249 ? 2.507 16.342 -27.774 1.00 84.06 249 ASN A N 1
ATOM 2040 C CA . ASN A 1 249 ? 3.360 17.373 -28.390 1.00 84.06 249 ASN A CA 1
ATOM 2041 C C . ASN A 1 249 ? 4.813 17.448 -27.853 1.00 84.06 249 ASN A C 1
ATOM 2043 O O . ASN A 1 249 ? 5.458 18.489 -27.907 1.00 84.06 249 ASN A O 1
ATOM 2047 N N . GLY A 1 250 ? 5.340 16.339 -27.327 1.00 82.62 250 GLY A N 1
ATOM 2048 C CA . GLY A 1 250 ? 6.675 16.245 -26.720 1.00 82.62 250 GLY A CA 1
ATOM 2049 C C . GLY A 1 250 ? 7.680 15.358 -27.467 1.00 82.62 250 GLY A C 1
ATOM 2050 O O . GLY A 1 250 ? 8.820 15.230 -27.022 1.00 82.62 250 GLY A O 1
ATOM 2051 N N . CYS A 1 251 ? 7.299 14.708 -28.574 1.00 87.69 251 CYS A N 1
ATOM 2052 C CA . CYS A 1 251 ? 8.238 13.908 -29.371 1.00 87.69 251 CYS A CA 1
ATOM 2053 C C . CYS A 1 251 ? 8.988 14.776 -30.393 1.00 87.69 251 CYS A C 1
ATOM 2055 O O . CYS A 1 251 ? 8.375 15.565 -31.105 1.00 87.69 251 CYS A O 1
ATOM 2057 N N . GLN A 1 252 ? 10.307 14.586 -30.503 1.00 86.06 252 GLN A N 1
ATOM 2058 C CA . GLN A 1 252 ? 11.158 15.315 -31.457 1.00 86.06 252 GLN A CA 1
ATOM 2059 C C . GLN A 1 252 ? 10.955 14.855 -32.912 1.00 86.06 252 GLN A C 1
ATOM 2061 O O . GLN A 1 252 ? 11.166 15.622 -33.848 1.00 86.06 252 GLN A O 1
ATOM 2066 N N . ILE A 1 253 ? 10.525 13.606 -33.113 1.00 84.56 253 ILE A N 1
ATOM 2067 C CA . ILE A 1 253 ? 10.192 13.067 -34.435 1.00 84.56 253 ILE A CA 1
ATOM 2068 C C . ILE A 1 253 ? 8.734 13.444 -34.740 1.00 84.56 253 ILE A C 1
ATOM 2070 O O . ILE A 1 253 ? 7.840 13.142 -33.953 1.00 84.56 253 ILE A O 1
ATOM 2074 N N . LYS A 1 254 ? 8.474 14.109 -35.872 1.00 76.44 254 LYS A N 1
ATOM 2075 C CA . LYS A 1 254 ? 7.130 14.634 -36.195 1.00 76.44 254 LYS A CA 1
ATOM 2076 C C . LYS A 1 254 ? 6.256 13.698 -37.034 1.00 76.44 254 LYS A C 1
ATOM 2078 O O . LYS A 1 254 ? 5.041 13.821 -36.972 1.00 76.44 254 LYS A O 1
ATOM 2083 N N . TYR A 1 255 ? 6.841 12.741 -37.754 1.00 81.94 255 TYR A N 1
ATOM 2084 C CA . TYR A 1 255 ? 6.115 11.867 -38.685 1.00 81.94 255 TYR A CA 1
ATOM 2085 C C . TYR A 1 255 ? 6.595 10.413 -38.589 1.00 81.94 255 TYR A C 1
ATOM 2087 O O . TYR A 1 255 ? 7.707 10.151 -38.127 1.00 81.94 255 TYR A O 1
ATOM 2095 N N . GLY A 1 256 ? 5.761 9.470 -39.035 1.00 86.62 256 GLY A N 1
ATOM 2096 C CA . GLY A 1 256 ? 6.109 8.050 -39.126 1.00 86.62 256 GLY A CA 1
ATOM 2097 C C . GLY A 1 256 ? 6.045 7.302 -37.790 1.00 86.62 256 GLY A C 1
ATOM 2098 O O . GLY A 1 256 ? 4.998 7.223 -37.147 1.00 86.62 256 GLY A O 1
ATOM 2099 N N . THR A 1 257 ? 7.155 6.691 -37.389 1.00 90.56 257 THR A N 1
ATOM 2100 C CA . THR A 1 257 ? 7.267 5.863 -36.178 1.00 90.56 257 THR A CA 1
ATOM 2101 C C . THR A 1 257 ? 8.516 6.232 -35.398 1.00 90.56 257 THR A C 1
ATOM 2103 O O . THR A 1 257 ? 9.565 6.478 -35.990 1.00 90.56 257 THR A O 1
ATOM 2106 N N . CYS A 1 258 ? 8.449 6.172 -34.071 1.00 88.94 258 CYS A N 1
ATOM 2107 C CA . CYS A 1 258 ? 9.636 6.191 -33.220 1.00 88.94 258 CYS A CA 1
ATOM 2108 C C . CYS A 1 258 ? 9.736 4.904 -32.392 1.00 88.94 258 CYS A C 1
ATOM 2110 O O . CYS A 1 258 ? 8.866 4.035 -32.445 1.00 88.94 258 CYS A O 1
ATOM 2112 N N . ARG A 1 259 ? 10.774 4.813 -31.550 1.00 87.44 259 ARG A N 1
ATOM 2113 C CA . ARG A 1 259 ? 10.971 3.696 -30.607 1.00 87.44 259 ARG A CA 1
ATOM 2114 C C . ARG A 1 259 ? 9.783 3.466 -29.657 1.00 87.44 259 ARG A C 1
ATOM 2116 O O . ARG A 1 259 ? 9.646 2.374 -29.124 1.00 87.44 259 ARG A O 1
ATOM 2123 N N . GLN A 1 260 ? 8.945 4.481 -29.440 1.00 83.44 260 GLN A N 1
ATOM 2124 C CA . GLN A 1 260 ? 7.770 4.421 -28.561 1.00 83.44 260 GLN A CA 1
ATOM 2125 C C . GLN A 1 260 ? 6.464 4.071 -29.298 1.00 83.44 260 GLN A C 1
ATOM 2127 O O . GLN A 1 260 ? 5.446 3.851 -28.646 1.00 83.44 260 GLN A O 1
ATOM 2132 N N . GLY A 1 261 ? 6.468 4.010 -30.636 1.00 87.81 261 GLY A N 1
ATOM 2133 C CA . GLY A 1 261 ? 5.306 3.629 -31.444 1.00 87.81 261 GLY A CA 1
ATOM 2134 C C . GLY A 1 261 ? 5.007 4.578 -32.607 1.00 87.81 261 GLY A C 1
ATOM 2135 O O . GLY A 1 261 ? 5.804 5.453 -32.954 1.00 87.81 261 GLY A O 1
ATOM 2136 N N . LEU A 1 262 ? 3.832 4.391 -33.209 1.00 91.25 262 LEU A N 1
ATOM 2137 C CA . LEU A 1 262 ? 3.326 5.168 -34.345 1.00 91.25 262 LEU A CA 1
ATOM 2138 C C . LEU A 1 262 ? 3.001 6.612 -33.968 1.00 91.25 262 LEU A C 1
ATOM 2140 O O . LEU A 1 262 ? 2.451 6.886 -32.898 1.00 91.25 262 LEU A O 1
ATOM 2144 N N . HIS A 1 263 ? 3.306 7.533 -34.878 1.00 92.94 263 HIS A N 1
ATOM 2145 C CA . HIS A 1 263 ? 2.986 8.952 -34.763 1.00 92.94 263 HIS A CA 1
ATOM 21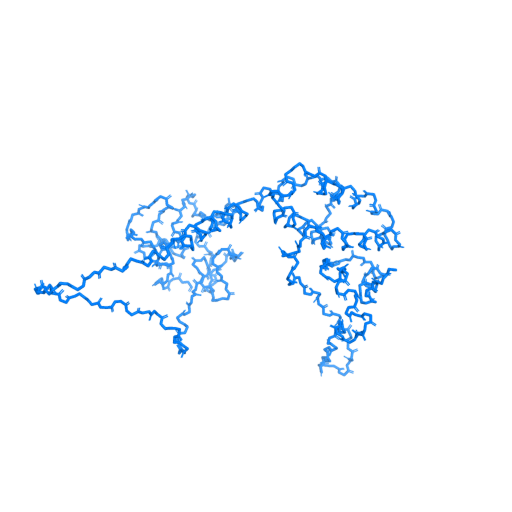46 C C . HIS A 1 263 ? 1.668 9.227 -35.465 1.00 92.94 263 HIS A C 1
ATOM 2148 O O . HIS A 1 263 ? 1.605 9.779 -36.560 1.00 92.94 263 HIS A O 1
ATOM 2154 N N . LYS A 1 264 ? 0.604 8.769 -34.818 1.00 92.19 264 LYS A N 1
ATOM 2155 C CA . LYS A 1 264 ? -0.772 8.997 -35.233 1.00 92.19 264 LYS A CA 1
ATOM 2156 C C . LYS A 1 264 ? -1.575 9.503 -34.044 1.00 92.19 264 LYS A C 1
ATOM 2158 O O . LYS A 1 264 ? -1.208 9.260 -32.890 1.00 92.19 264 LYS A O 1
ATOM 2163 N N . CYS A 1 265 ? -2.659 10.204 -34.334 1.00 91.94 265 CYS A N 1
ATOM 2164 C CA . CYS A 1 265 ? -3.567 10.739 -33.338 1.00 91.94 265 CYS A CA 1
ATOM 2165 C C . CYS A 1 265 ? -4.237 9.587 -32.586 1.00 91.94 265 CYS A C 1
ATOM 2167 O O . CYS A 1 265 ? -4.870 8.731 -33.201 1.00 91.94 265 CYS A O 1
ATOM 2169 N N . SER A 1 266 ? -4.132 9.561 -31.261 1.00 91.38 266 SER A N 1
ATOM 2170 C CA . SER A 1 266 ? -4.771 8.535 -30.428 1.00 91.38 266 SER A CA 1
ATOM 2171 C C . SER A 1 266 ? -6.289 8.698 -30.287 1.00 91.38 266 SER A C 1
ATOM 2173 O O . SER A 1 266 ? -6.934 7.797 -29.760 1.00 91.38 266 SER A O 1
ATOM 2175 N N . LEU A 1 267 ? -6.858 9.811 -30.766 1.00 91.06 267 LEU A N 1
ATOM 2176 C CA . LEU A 1 267 ? -8.301 10.080 -30.738 1.00 91.06 267 LEU A CA 1
ATOM 2177 C C . LEU A 1 267 ? -9.005 9.645 -32.033 1.00 91.06 267 LEU A C 1
ATOM 2179 O O . LEU A 1 267 ? -10.113 9.126 -31.962 1.00 91.06 267 LEU A O 1
ATOM 2183 N N . CYS A 1 268 ? -8.360 9.802 -33.198 1.00 91.06 268 CYS A N 1
ATOM 2184 C CA . CYS A 1 268 ? -8.981 9.509 -34.500 1.00 91.06 268 CYS A CA 1
ATOM 2185 C C . CYS A 1 268 ? -8.117 8.707 -35.491 1.00 91.06 268 CYS A C 1
ATOM 2187 O O . CYS A 1 268 ? -8.595 8.338 -36.559 1.00 91.06 268 CYS A O 1
ATOM 2189 N N . GLY A 1 269 ? -6.843 8.447 -35.185 1.00 89.19 269 GLY A N 1
ATOM 2190 C CA . GLY A 1 269 ? -5.923 7.720 -36.068 1.00 89.19 269 GLY A CA 1
ATOM 2191 C C . GLY A 1 269 ? -5.263 8.544 -37.186 1.00 89.19 269 GLY A C 1
ATOM 2192 O O . GLY A 1 269 ? -4.481 7.978 -37.952 1.00 89.19 269 GLY A O 1
ATOM 2193 N N . GLY A 1 270 ? -5.531 9.853 -37.281 1.00 90.06 270 GLY A N 1
ATOM 2194 C CA . GLY A 1 270 ? -4.957 10.752 -38.297 1.00 90.06 270 GLY A CA 1
ATOM 2195 C C . GLY A 1 270 ? -3.491 11.158 -38.067 1.00 90.06 270 GLY A C 1
ATOM 2196 O O . GLY A 1 270 ? -2.897 10.846 -37.037 1.00 90.06 270 GLY A O 1
ATOM 2197 N N . GLU A 1 271 ? -2.903 11.893 -39.017 1.00 90.69 271 GLU A N 1
ATOM 2198 C CA . GLU A 1 271 ? -1.493 12.338 -38.993 1.00 90.69 271 GLU A CA 1
ATOM 2199 C C . GLU A 1 271 ? -1.294 13.670 -38.250 1.00 90.69 271 GLU A C 1
ATOM 2201 O O . GLU A 1 271 ? -0.808 14.660 -38.788 1.00 90.69 271 GLU A O 1
ATOM 2206 N N . HIS A 1 272 ? -1.719 13.714 -36.991 1.00 90.38 272 HIS A N 1
ATOM 2207 C CA . HIS A 1 272 ? -1.568 14.878 -36.118 1.00 90.38 272 HIS A CA 1
ATOM 2208 C C . HIS A 1 272 ? -1.533 14.447 -34.646 1.00 90.38 272 HIS A C 1
ATOM 2210 O O . HIS A 1 272 ? -1.814 13.294 -34.318 1.00 90.38 272 HIS A O 1
ATOM 2216 N N . THR A 1 273 ? -1.183 15.359 -33.737 1.00 90.31 273 THR A N 1
ATOM 2217 C CA . THR A 1 273 ? -1.148 15.059 -32.297 1.00 90.31 273 THR A CA 1
ATOM 2218 C C . THR A 1 273 ? -2.551 15.104 -31.691 1.00 90.31 273 THR A C 1
ATOM 2220 O O . THR A 1 273 ? -3.402 15.894 -32.105 1.00 90.31 273 THR A O 1
ATOM 2223 N N . ALA A 1 274 ? -2.797 14.329 -30.634 1.00 89.56 274 ALA A N 1
ATOM 2224 C CA . ALA A 1 274 ? -4.062 14.406 -29.908 1.00 89.56 274 ALA A CA 1
ATOM 2225 C C . ALA A 1 274 ? -4.366 15.801 -29.333 1.00 89.56 274 ALA A C 1
ATOM 2227 O O . ALA A 1 274 ? -5.531 16.060 -29.053 1.00 89.56 274 ALA A O 1
ATOM 2228 N N . GLN A 1 275 ? -3.383 16.705 -29.200 1.00 87.69 275 GLN A N 1
ATOM 2229 C CA . GLN A 1 275 ? -3.579 18.090 -28.735 1.00 87.69 275 GLN A CA 1
ATOM 2230 C C . GLN A 1 275 ? -4.165 19.035 -29.797 1.00 87.69 275 GLN A C 1
ATOM 2232 O O . GLN A 1 275 ? -4.739 20.056 -29.436 1.00 87.69 275 GLN A O 1
ATOM 2237 N N . VAL A 1 276 ? -4.102 18.680 -31.086 1.00 88.50 276 VAL A N 1
ATOM 2238 C CA . VAL A 1 276 ? -4.669 19.493 -32.189 1.00 88.50 276 VAL A CA 1
ATOM 2239 C C . VAL A 1 276 ? -5.792 18.799 -32.965 1.00 88.50 276 VAL A C 1
ATOM 2241 O O . VAL A 1 276 ? -6.361 19.379 -33.885 1.00 88.50 276 VAL A O 1
ATOM 2244 N N . CYS A 1 277 ? -6.135 17.565 -32.587 1.00 87.75 277 CYS A N 1
ATOM 2245 C CA . CYS A 1 277 ? -7.316 16.857 -33.081 1.00 87.75 277 CYS A CA 1
ATOM 2246 C C . CYS A 1 277 ? -8.592 17.717 -32.980 1.00 87.75 277 CYS A C 1
ATOM 2248 O O . CYS A 1 277 ? -8.676 18.598 -32.120 1.00 87.75 277 CYS A O 1
ATOM 2250 N N . LYS A 1 278 ? -9.572 17.459 -33.849 1.00 86.75 278 LYS A N 1
ATOM 2251 C CA . LYS A 1 278 ? -10.915 18.067 -33.811 1.00 86.75 278 LYS A CA 1
ATOM 2252 C C . LYS A 1 278 ? -12.039 17.022 -33.723 1.00 86.75 278 LYS A C 1
ATOM 2254 O O . LYS A 1 278 ? -13.200 17.388 -33.606 1.00 86.75 278 LYS A O 1
ATOM 2259 N N . ASP A 1 279 ? -11.683 15.737 -33.743 1.00 75.44 279 ASP A N 1
ATOM 22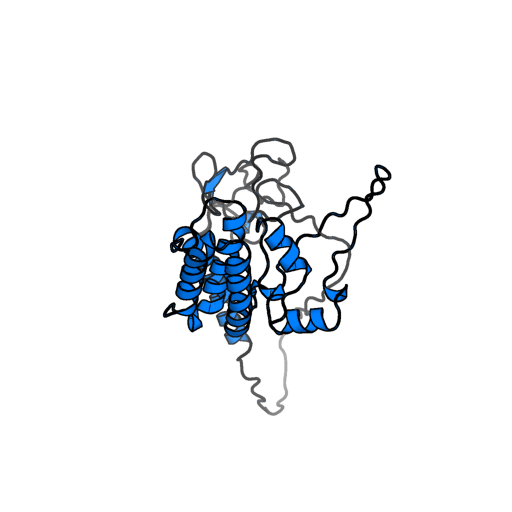60 C CA . ASP A 1 279 ? -12.610 14.606 -33.827 1.00 75.44 279 ASP A CA 1
ATOM 2261 C C . ASP A 1 279 ? -12.731 13.876 -32.476 1.00 75.44 279 ASP A C 1
ATOM 2263 O O . ASP A 1 279 ? -12.269 12.741 -32.335 1.00 75.44 279 ASP A O 1
ATOM 2267 N N . PHE A 1 280 ? -13.316 14.516 -31.459 1.00 70.25 280 PHE A N 1
ATOM 2268 C CA . PHE A 1 280 ? -13.521 13.930 -30.122 1.00 70.25 280 PHE A CA 1
ATOM 2269 C C . PHE A 1 280 ? -14.658 14.584 -29.348 1.00 70.25 280 PHE A C 1
ATOM 2271 O O . PHE A 1 280 ? -15.251 15.546 -29.872 1.00 70.25 280 PHE A O 1
#

Radius of gyration: 26.16 Å; chains: 1; bounding box: 77×56×64 Å